Protein AF-A0AA45C929-F1 (afdb_monomer_lite)

Foldseek 3Di:
DDPQAADDPVLVVVLVVLVCLLVVVFAFPDWDDDGQWIWTDTPVWTKIWGQDDSVQQWIFIWTDDPNDTDTDDIDGSVCSLVPVDPDDQPCDDPVNVVVVVVVVVVLVVVVCVLVVPWDWDWDDDRQWTWIDGPPDKIKIWGQPDPVQQWIWIDIPNRTDDIGGPVVVVVVVVVCCCVPRVVVVPD

Secondary structure (DSSP, 8-state):
--------HHHHHHHHHHHHHHTTTS-EEEEEEETTEEEEEESS-EEEEEEEETTTTEEEEEEEETTEEEEEEEEESGGGGGGG--S------HHHHHHHHHHHHHHHHHTTTT-TT--EEEEEETTEEEEEETTTEEEEEEE-STTS-SEEEEETTEEEEEE-HHHHHHHHHHHHHHHHSGGG--

Structure (mmCIF, N/CA/C/O backbone):
data_AF-A0AA45C929-F1
#
_entry.id   AF-A0AA45C929-F1
#
loop_
_atom_site.group_PDB
_atom_site.id
_atom_site.type_symbol
_atom_site.label_atom_id
_atom_site.label_alt_id
_atom_site.label_comp_id
_atom_site.label_asym_id
_atom_site.label_entity_id
_atom_site.label_seq_id
_atom_site.pdbx_PDB_ins_code
_atom_site.Cartn_x
_atom_site.Cartn_y
_atom_site.Cartn_z
_atom_site.occupancy
_atom_site.B_iso_or_equiv
_atom_site.auth_seq_id
_atom_site.auth_comp_id
_atom_site.auth_asym_id
_atom_site.auth_atom_id
_atom_site.pdbx_PDB_model_num
ATOM 1 N N . MET A 1 1 ? -9.098 26.403 10.118 1.00 35.91 1 MET A N 1
ATOM 2 C CA . MET A 1 1 ? -10.461 26.281 9.555 1.00 35.91 1 MET A CA 1
ATOM 3 C C . MET A 1 1 ? -10.786 24.795 9.453 1.00 35.91 1 MET A C 1
ATOM 5 O O . MET A 1 1 ? -10.063 24.104 8.755 1.00 35.91 1 MET A O 1
ATOM 9 N N . ASN A 1 2 ? -11.784 24.286 10.187 1.00 39.66 2 ASN A N 1
ATOM 10 C CA . ASN A 1 2 ? -12.234 22.890 10.066 1.00 39.66 2 ASN A CA 1
ATOM 11 C C . ASN A 1 2 ? -13.294 22.812 8.963 1.00 39.66 2 ASN A C 1
ATOM 13 O O . ASN A 1 2 ? -14.485 22.975 9.226 1.00 39.66 2 ASN A O 1
ATOM 17 N N . THR A 1 3 ? -12.868 22.608 7.722 1.00 49.84 3 THR A N 1
ATOM 18 C CA . THR A 1 3 ? -13.771 22.207 6.644 1.00 49.84 3 THR A CA 1
ATOM 19 C C . THR A 1 3 ? -14.193 20.765 6.909 1.00 49.84 3 THR A C 1
ATOM 21 O O . THR A 1 3 ? -13.418 19.831 6.732 1.00 49.84 3 THR A O 1
ATOM 24 N N . SER A 1 4 ? -15.418 20.575 7.408 1.00 64.62 4 SER A N 1
ATOM 25 C CA . SER A 1 4 ? -15.985 19.233 7.560 1.00 64.62 4 SER A CA 1
ATOM 26 C C . SER A 1 4 ? -16.046 18.565 6.188 1.00 64.62 4 SER A C 1
ATOM 28 O O . SER A 1 4 ? -16.700 19.094 5.285 1.00 64.62 4 SER A O 1
ATOM 30 N N . ILE A 1 5 ? -15.374 17.427 6.032 1.00 72.81 5 ILE A N 1
ATOM 31 C CA . ILE A 1 5 ? -15.353 16.678 4.777 1.00 72.81 5 ILE A CA 1
ATOM 32 C C . ILE A 1 5 ? -16.727 16.036 4.585 1.00 72.81 5 ILE A C 1
ATOM 34 O O . ILE A 1 5 ? -17.182 15.232 5.401 1.00 72.81 5 ILE A O 1
ATOM 38 N N . ASN A 1 6 ? -17.401 16.379 3.492 1.00 77.69 6 ASN A N 1
ATOM 39 C CA . ASN A 1 6 ? -18.686 15.787 3.162 1.00 77.69 6 ASN A CA 1
ATOM 40 C C . ASN A 1 6 ? -18.476 14.699 2.109 1.00 77.69 6 ASN A C 1
ATOM 42 O O . ASN A 1 6 ? -18.138 15.000 0.970 1.00 77.69 6 ASN A O 1
ATOM 46 N N . LEU A 1 7 ? -18.642 13.439 2.512 1.00 80.81 7 LEU A N 1
ATOM 47 C CA . LEU A 1 7 ? -18.384 12.298 1.638 1.00 80.81 7 LEU A CA 1
ATOM 48 C C . LEU A 1 7 ? -19.504 12.120 0.613 1.00 80.81 7 LEU A C 1
ATOM 50 O O . LEU A 1 7 ? -20.669 11.920 0.991 1.00 80.81 7 LEU A O 1
ATOM 54 N N . ASP A 1 8 ? -19.141 12.087 -0.664 1.00 86.25 8 ASP A N 1
ATOM 55 C CA . ASP A 1 8 ? -20.049 11.652 -1.719 1.00 86.25 8 ASP A CA 1
ATOM 56 C C . ASP A 1 8 ? -20.299 10.128 -1.661 1.00 86.25 8 ASP A C 1
ATOM 58 O O . ASP A 1 8 ? -19.726 9.386 -0.852 1.00 86.25 8 ASP A O 1
ATOM 62 N N . ASN A 1 9 ? -21.224 9.638 -2.487 1.00 79.50 9 ASN A N 1
ATOM 63 C CA . ASN A 1 9 ? -21.595 8.222 -2.479 1.00 79.50 9 ASN A CA 1
ATOM 64 C C . ASN A 1 9 ? -20.474 7.302 -2.983 1.00 79.50 9 ASN A C 1
ATOM 66 O O . ASN A 1 9 ? -20.315 6.206 -2.441 1.00 79.50 9 ASN A O 1
ATOM 70 N N . ASN A 1 10 ? -19.674 7.738 -3.956 1.00 78.62 10 ASN A N 1
ATOM 71 C CA . ASN A 1 10 ? -18.559 6.952 -4.481 1.00 78.62 10 ASN A CA 1
ATOM 72 C C . ASN A 1 10 ? -17.448 6.831 -3.433 1.00 78.62 10 ASN A C 1
ATOM 74 O O . ASN A 1 10 ? -16.979 5.729 -3.155 1.00 78.62 10 ASN A O 1
ATOM 78 N N . GLN A 1 11 ? -17.111 7.930 -2.759 1.00 83.62 11 GLN A N 1
ATOM 79 C CA . GLN A 1 11 ? -16.167 7.965 -1.645 1.00 83.62 11 GLN A CA 1
ATOM 80 C C . GLN A 1 11 ? -16.616 7.041 -0.508 1.00 83.62 11 GLN A C 1
ATOM 82 O O . GLN A 1 11 ? -15.826 6.230 -0.022 1.00 83.62 11 GLN A O 1
ATOM 87 N N . LYS A 1 12 ? -17.901 7.078 -0.122 1.00 83.06 12 LYS A N 1
ATOM 88 C CA . LYS A 1 12 ? -18.456 6.156 0.889 1.00 83.06 12 LYS A CA 1
ATOM 89 C C . LYS A 1 12 ? -18.301 4.693 0.480 1.00 83.06 12 LYS A C 1
ATOM 91 O O . LYS A 1 12 ? -17.948 3.867 1.322 1.00 83.06 12 LYS A O 1
ATOM 96 N N . ILE A 1 13 ? -18.553 4.358 -0.787 1.00 80.00 13 ILE A N 1
ATOM 97 C CA . ILE A 1 13 ? -18.384 2.993 -1.308 1.00 80.00 13 ILE A CA 1
ATOM 98 C C . ILE A 1 13 ? -16.912 2.568 -1.226 1.00 80.00 13 ILE A C 1
ATOM 100 O O . ILE A 1 13 ? -16.626 1.481 -0.716 1.00 80.00 13 ILE A O 1
ATOM 104 N N . THR A 1 14 ? -15.985 3.416 -1.672 1.00 81.62 14 THR A N 1
ATOM 105 C CA . THR A 1 14 ? -14.541 3.140 -1.647 1.00 81.62 14 THR A CA 1
ATOM 106 C C . THR A 1 14 ? -14.033 2.946 -0.223 1.00 81.62 14 THR A C 1
ATOM 108 O O . THR A 1 14 ? -13.461 1.903 0.092 1.00 81.62 14 THR A O 1
ATOM 111 N N . ILE A 1 15 ? -14.334 3.881 0.681 1.00 85.50 15 ILE A N 1
ATOM 112 C CA . ILE A 1 15 ? -13.942 3.795 2.093 1.00 85.50 15 ILE A CA 1
ATOM 113 C C . ILE A 1 15 ? -14.524 2.540 2.741 1.00 85.50 15 ILE A C 1
ATOM 115 O O . ILE A 1 15 ? -13.823 1.840 3.469 1.00 85.50 15 ILE A O 1
ATOM 119 N N . LYS A 1 16 ? -15.784 2.195 2.448 1.00 84.69 16 LYS A N 1
ATOM 120 C CA . LYS A 1 16 ? -16.403 0.966 2.959 1.00 84.69 16 LYS A CA 1
ATOM 121 C C . LYS A 1 16 ? -15.615 -0.278 2.543 1.00 84.69 16 LYS A C 1
ATOM 123 O O . LYS A 1 16 ? -15.366 -1.136 3.387 1.00 84.69 16 LYS A O 1
ATOM 128 N N . LYS A 1 17 ? -15.214 -0.379 1.270 1.00 83.31 17 LYS A N 1
ATOM 129 C CA . LYS A 1 17 ? -14.403 -1.501 0.767 1.00 83.31 17 LYS A CA 1
ATOM 130 C C . LYS A 1 17 ? -13.042 -1.561 1.463 1.00 83.31 17 LYS A C 1
ATOM 132 O O . LYS A 1 17 ? -12.653 -2.629 1.930 1.00 83.31 17 LYS A O 1
ATOM 137 N N . LEU A 1 18 ? -12.357 -0.424 1.586 1.00 83.00 18 LEU A N 1
ATOM 138 C CA . LEU A 1 18 ? -11.049 -0.349 2.242 1.00 83.00 18 LEU A CA 1
ATOM 139 C C . LEU A 1 18 ? -11.124 -0.734 3.726 1.00 83.00 18 LEU A C 1
ATOM 141 O O . LEU A 1 18 ? -10.278 -1.479 4.213 1.00 83.00 18 LEU A O 1
ATOM 145 N N . LEU A 1 19 ? -12.168 -0.300 4.432 1.00 86.88 19 LEU A N 1
ATOM 146 C CA . LEU A 1 19 ? -12.395 -0.656 5.833 1.00 86.88 19 LEU A CA 1
ATOM 147 C C . LEU A 1 19 ? -12.682 -2.143 6.020 1.00 86.88 19 LEU A C 1
ATOM 149 O O . LEU A 1 19 ? -12.091 -2.770 6.895 1.00 86.88 19 LEU A O 1
ATOM 153 N N . LEU A 1 20 ? -13.549 -2.723 5.187 1.00 85.06 20 LEU A N 1
ATOM 154 C CA . LEU A 1 20 ? -13.813 -4.163 5.223 1.00 85.06 20 LEU A CA 1
ATOM 155 C C . LEU A 1 20 ? -12.545 -4.976 4.943 1.00 85.06 20 LEU A C 1
ATOM 157 O O . LEU A 1 20 ? -12.344 -6.016 5.560 1.00 85.06 20 LEU A O 1
ATOM 161 N N . ASN A 1 21 ? -11.665 -4.487 4.069 1.00 80.31 21 ASN A N 1
ATOM 162 C CA . ASN A 1 21 ? -10.377 -5.124 3.822 1.00 80.31 21 ASN A CA 1
ATOM 163 C C . ASN A 1 21 ? -9.409 -4.980 5.013 1.00 80.31 21 ASN A C 1
ATOM 165 O O . ASN A 1 21 ? -8.784 -5.959 5.423 1.00 80.31 21 ASN A O 1
ATOM 169 N N . TYR A 1 22 ? -9.303 -3.783 5.603 1.00 81.44 22 TYR A N 1
ATOM 170 C CA . TYR A 1 22 ? -8.444 -3.522 6.766 1.00 81.44 22 TYR A CA 1
ATOM 171 C C . TYR A 1 22 ? -8.832 -4.399 7.963 1.00 81.44 22 TYR A C 1
ATOM 173 O O . TYR A 1 22 ? -7.973 -4.987 8.618 1.00 81.44 22 TYR A O 1
ATOM 181 N N . PHE A 1 23 ? -10.133 -4.540 8.207 1.00 82.31 23 PHE A N 1
ATOM 182 C CA . PHE A 1 23 ? -10.703 -5.317 9.306 1.00 82.31 23 PHE A CA 1
ATOM 183 C C . PHE A 1 23 ? -11.234 -6.683 8.850 1.00 82.31 23 PHE A C 1
ATOM 185 O O . PHE A 1 23 ? -12.156 -7.214 9.457 1.00 82.31 23 PHE A O 1
ATOM 192 N N . LYS A 1 24 ? -10.660 -7.288 7.803 1.00 81.25 24 LYS A N 1
ATOM 193 C CA . LYS A 1 24 ? -11.140 -8.560 7.219 1.00 81.25 24 LYS A CA 1
ATOM 194 C C . LYS A 1 24 ? -11.277 -9.729 8.208 1.00 81.25 24 LYS A C 1
ATOM 196 O O . LYS A 1 24 ? -12.032 -10.658 7.953 1.00 81.25 24 LYS A 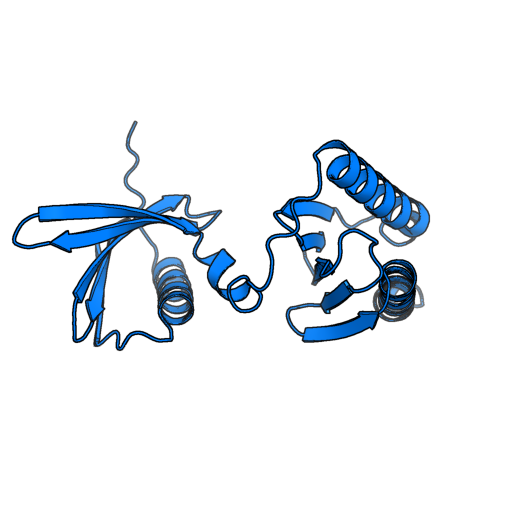O 1
ATOM 201 N N . ASN A 1 25 ? -10.525 -9.694 9.310 1.00 80.00 25 ASN A N 1
ATOM 202 C CA . ASN A 1 25 ? -10.554 -10.719 10.356 1.00 80.00 25 ASN A CA 1
ATOM 203 C C . ASN A 1 25 ? -11.580 -10.406 11.462 1.00 80.00 25 ASN A C 1
ATOM 205 O O . ASN A 1 25 ? -11.788 -11.228 12.349 1.00 80.00 25 ASN A O 1
ATOM 209 N N . GLU A 1 26 ? -12.212 -9.232 11.433 1.00 80.06 26 GLU A N 1
ATOM 210 C CA . GLU A 1 26 ? -13.272 -8.850 12.359 1.00 80.06 26 GLU A CA 1
ATOM 211 C C . GLU A 1 26 ? -14.645 -9.035 11.705 1.00 80.06 26 GLU A C 1
ATOM 213 O O . GLU A 1 26 ? -14.881 -8.640 10.562 1.00 80.06 26 GLU A O 1
ATOM 218 N N . LYS A 1 27 ? -15.605 -9.585 12.454 1.00 83.12 27 LYS A N 1
ATOM 219 C CA . LYS A 1 27 ? -17.001 -9.670 12.006 1.00 83.12 27 LYS A CA 1
ATOM 220 C C . LYS A 1 27 ? -17.673 -8.301 12.119 1.00 83.12 27 LYS A C 1
ATOM 222 O O . LYS A 1 27 ? -18.300 -7.992 13.133 1.00 83.12 27 LYS A O 1
ATOM 227 N N . ILE A 1 28 ? -17.520 -7.464 11.091 1.00 82.25 28 ILE A N 1
ATOM 228 C CA . ILE A 1 28 ? -18.209 -6.170 10.998 1.00 82.25 28 ILE A CA 1
ATOM 229 C C . ILE A 1 28 ? -19.666 -6.398 10.585 1.00 82.25 28 ILE A C 1
ATOM 231 O O . ILE A 1 28 ? -19.959 -6.762 9.450 1.00 82.25 28 ILE A O 1
ATOM 235 N N . ASN A 1 29 ? -20.589 -6.108 11.500 1.00 80.81 29 ASN A N 1
ATOM 236 C CA . ASN A 1 29 ? -22.026 -6.290 11.296 1.00 80.81 29 ASN A CA 1
ATOM 237 C C . ASN A 1 29 ? -22.688 -5.052 10.679 1.00 80.81 29 ASN A C 1
ATOM 239 O O . ASN A 1 29 ? -23.700 -5.157 9.989 1.00 80.81 29 ASN A O 1
ATOM 243 N N . LYS A 1 30 ? -22.159 -3.853 10.959 1.00 83.00 30 LYS A N 1
ATOM 244 C CA . LYS A 1 30 ? -22.748 -2.597 10.479 1.00 83.00 30 LYS A CA 1
ATOM 245 C C . LYS A 1 30 ? -21.696 -1.518 10.265 1.00 83.00 30 LYS A C 1
ATOM 247 O O . LYS A 1 30 ? -20.828 -1.320 11.110 1.00 83.00 30 LYS A O 1
ATOM 252 N N . ILE A 1 31 ? -21.849 -0.776 9.168 1.00 86.69 31 ILE A N 1
ATOM 253 C CA . ILE A 1 31 ? -21.047 0.401 8.813 1.00 86.69 31 ILE A CA 1
ATOM 254 C C . ILE A 1 31 ? -22.002 1.577 8.622 1.00 86.69 31 ILE A C 1
ATOM 256 O O . ILE A 1 31 ? -22.941 1.477 7.835 1.00 86.69 31 ILE A O 1
ATOM 260 N N . THR A 1 32 ? -21.796 2.670 9.355 1.00 84.31 32 THR A N 1
ATOM 261 C CA . THR A 1 32 ? -22.630 3.881 9.268 1.00 84.31 32 THR A CA 1
ATOM 262 C C . THR A 1 32 ? -21.755 5.106 9.046 1.00 84.31 32 THR A C 1
ATOM 264 O O . THR A 1 32 ? -20.808 5.324 9.796 1.00 84.31 32 THR A O 1
ATOM 267 N N . PHE A 1 33 ? -22.094 5.922 8.051 1.00 84.62 33 PHE A N 1
ATOM 268 C CA . PHE A 1 33 ? -21.368 7.147 7.718 1.00 84.62 33 PHE A CA 1
ATOM 269 C C . PHE A 1 33 ? -22.093 8.378 8.268 1.00 84.62 33 PHE A C 1
ATOM 271 O O . PHE A 1 33 ? -23.319 8.473 8.176 1.00 84.62 33 PHE A O 1
ATOM 278 N N . ARG A 1 34 ? -21.336 9.331 8.813 1.00 80.62 34 ARG A N 1
ATOM 279 C CA . ARG A 1 34 ? -21.794 10.670 9.205 1.00 80.62 34 ARG A CA 1
ATOM 280 C C . ARG A 1 34 ? -20.696 11.679 8.873 1.00 80.62 34 ARG A C 1
ATOM 282 O O . ARG A 1 34 ? -19.733 11.782 9.627 1.00 80.62 34 ARG A O 1
ATOM 289 N N . LYS A 1 35 ? -20.860 12.415 7.767 1.00 83.19 35 LYS A N 1
ATOM 290 C CA . LYS A 1 35 ? -19.819 13.297 7.206 1.00 83.19 35 LYS A CA 1
ATOM 291 C C . LYS A 1 35 ? -18.484 12.538 7.086 1.00 83.19 35 LYS A C 1
ATOM 293 O O . LYS A 1 35 ? -18.492 11.442 6.533 1.00 83.19 35 LYS A O 1
ATOM 298 N N . GLU A 1 36 ? -17.399 13.046 7.659 1.00 83.00 36 GLU A N 1
ATOM 299 C CA . GLU A 1 36 ? -16.065 12.438 7.699 1.00 83.00 36 GLU A CA 1
ATOM 300 C C . GLU A 1 36 ? -15.913 11.256 8.672 1.00 83.00 36 GLU A C 1
ATOM 302 O O . GLU A 1 36 ? -14.846 10.648 8.759 1.00 83.00 36 GLU A O 1
ATOM 307 N N . ILE A 1 37 ? -16.953 10.931 9.444 1.00 84.44 37 ILE A N 1
ATOM 308 C CA . ILE A 1 37 ? -16.896 9.908 10.490 1.00 84.44 37 ILE A CA 1
ATOM 309 C C . ILE A 1 37 ? -17.567 8.621 10.014 1.00 84.44 37 ILE A C 1
ATOM 311 O O . ILE A 1 37 ? -18.721 8.614 9.577 1.00 84.44 37 ILE A O 1
ATOM 315 N N . VAL A 1 38 ? -16.868 7.503 10.189 1.00 89.06 38 VAL A N 1
ATOM 316 C CA . VAL A 1 38 ? -17.371 6.152 9.950 1.00 89.06 38 VAL A CA 1
ATOM 317 C C . VAL A 1 38 ? -17.466 5.401 11.271 1.00 89.06 38 VAL A C 1
ATOM 319 O O . VAL A 1 38 ? -16.487 5.249 11.996 1.00 89.06 38 VAL A O 1
ATOM 322 N N . TYR A 1 39 ? -18.652 4.899 11.586 1.00 86.00 39 TYR A N 1
ATOM 323 C CA . TYR A 1 39 ? -18.878 4.032 12.735 1.00 86.00 39 TYR A CA 1
ATOM 324 C C . TYR A 1 39 ? -18.963 2.585 12.264 1.00 86.00 39 TYR A C 1
ATOM 326 O O . TYR A 1 39 ? -19.793 2.264 11.406 1.00 86.00 39 TYR A O 1
ATOM 334 N N . LEU A 1 40 ? -18.137 1.714 12.844 1.00 86.25 40 LEU A N 1
ATOM 335 C CA . LEU A 1 40 ? -18.173 0.274 12.601 1.00 86.25 40 LEU A CA 1
ATOM 336 C C . LEU A 1 40 ? -18.641 -0.426 13.874 1.00 86.25 40 LEU A C 1
ATOM 338 O O . LEU A 1 40 ? -18.098 -0.202 14.955 1.00 86.25 40 LEU A O 1
ATOM 342 N N . LYS A 1 41 ? -19.647 -1.286 13.750 1.00 79.44 41 LYS A N 1
ATOM 343 C CA . LYS A 1 41 ? -20.088 -2.161 14.837 1.00 79.44 41 LYS A CA 1
ATOM 344 C C . LYS A 1 41 ? -19.708 -3.590 14.489 1.00 79.44 41 LYS A C 1
ATOM 346 O O . LYS A 1 41 ? -20.236 -4.129 13.513 1.00 79.44 41 LYS A O 1
ATOM 351 N N . SER A 1 42 ? -18.811 -4.185 15.270 1.00 76.06 42 SER A N 1
ATOM 352 C CA . SER A 1 42 ? -18.522 -5.617 15.212 1.00 76.06 42 SER A CA 1
ATOM 353 C C . SER A 1 42 ? -19.309 -6.371 16.288 1.00 76.06 42 SER A C 1
ATOM 355 O O . SER A 1 42 ? -20.059 -5.767 17.062 1.00 76.06 42 SER A O 1
ATOM 357 N N . SER A 1 43 ? -19.194 -7.699 16.313 1.00 73.12 43 SER A N 1
ATOM 358 C CA . SER A 1 43 ? -19.771 -8.531 17.380 1.00 73.12 43 SER A CA 1
ATOM 359 C C . SER A 1 43 ? -19.168 -8.240 18.757 1.00 73.12 43 SER A C 1
ATOM 361 O O . SER A 1 43 ? -19.845 -8.423 19.762 1.00 73.12 43 SER A O 1
ATOM 363 N N . GLU A 1 44 ? -17.922 -7.770 18.803 1.00 78.25 44 GLU A N 1
ATOM 364 C CA . GLU A 1 44 ? -17.147 -7.641 20.042 1.00 78.25 44 GLU A CA 1
ATOM 365 C C . GLU A 1 44 ? -16.897 -6.187 20.449 1.00 78.25 44 GLU A C 1
ATOM 367 O O . GLU A 1 44 ? -16.701 -5.898 21.629 1.00 78.25 44 GLU A O 1
ATOM 372 N N . LYS A 1 45 ? -16.856 -5.257 19.486 1.00 80.75 45 LYS A N 1
ATOM 373 C CA . LYS A 1 45 ? -16.382 -3.886 19.713 1.00 80.75 45 LYS A CA 1
ATOM 374 C C . LYS A 1 45 ? -17.192 -2.870 18.910 1.00 80.75 45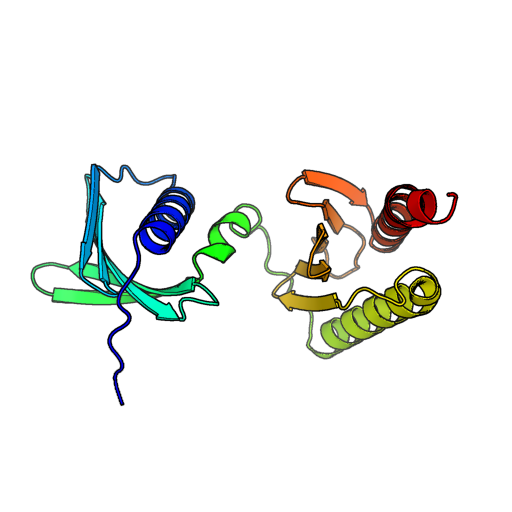 LYS A C 1
ATOM 376 O O . LYS A 1 45 ? -17.753 -3.158 17.852 1.00 80.75 45 LYS A O 1
ATOM 381 N N . ASN A 1 46 ? -17.225 -1.638 19.416 1.00 75.69 46 ASN A N 1
ATOM 382 C CA . ASN A 1 46 ? -17.703 -0.478 18.666 1.00 75.69 46 ASN A CA 1
ATOM 383 C C . ASN A 1 46 ? -16.494 0.377 18.287 1.00 75.69 46 ASN A C 1
ATOM 385 O O . ASN A 1 46 ? -15.727 0.781 19.164 1.00 75.69 46 ASN A O 1
ATOM 389 N N . LEU A 1 47 ? -16.347 0.648 16.993 1.00 87.31 47 LEU A N 1
ATOM 390 C CA . LEU A 1 47 ? -15.243 1.408 16.422 1.00 87.31 47 LEU A CA 1
ATOM 391 C C . LEU A 1 47 ? -15.766 2.726 15.852 1.00 87.31 47 LEU A C 1
ATOM 393 O O . LEU A 1 47 ? -16.866 2.795 15.289 1.00 87.31 47 LEU A O 1
ATOM 397 N N . LYS A 1 48 ? -14.946 3.765 15.953 1.00 87.62 48 LYS A N 1
ATOM 398 C CA . LYS A 1 48 ? -15.158 5.050 15.291 1.00 87.62 48 LYS A CA 1
ATOM 399 C C . LYS A 1 48 ? -13.894 5.390 14.517 1.00 87.62 48 LYS A C 1
ATOM 401 O O . LYS A 1 48 ? -12.800 5.334 15.063 1.00 87.62 48 LYS A O 1
ATOM 406 N N . ILE A 1 49 ? -14.058 5.754 13.256 1.00 89.25 49 ILE A N 1
ATOM 407 C CA . ILE A 1 49 ? -12.973 6.121 12.355 1.00 89.25 49 ILE A CA 1
ATOM 408 C C . ILE A 1 49 ? -13.257 7.522 11.839 1.00 89.25 49 ILE A C 1
ATOM 410 O O . ILE A 1 49 ? -14.358 7.782 11.360 1.00 89.25 49 ILE A O 1
ATOM 414 N N . ILE A 1 50 ? -12.302 8.435 11.981 1.00 87.38 50 ILE A N 1
ATOM 415 C CA . ILE A 1 50 ? -12.421 9.808 11.478 1.00 87.38 50 ILE A CA 1
ATOM 416 C C . ILE A 1 50 ? -11.475 9.959 10.297 1.00 87.38 50 ILE A C 1
ATOM 418 O O . ILE A 1 50 ? -10.272 9.792 10.466 1.00 87.38 50 ILE A O 1
ATOM 422 N N . ILE A 1 51 ? -12.006 10.291 9.126 1.00 85.94 51 ILE A N 1
ATOM 423 C CA . ILE A 1 51 ? -11.207 10.547 7.928 1.00 85.94 51 ILE A CA 1
ATOM 424 C C . ILE A 1 51 ? -10.591 11.940 8.054 1.00 85.94 51 ILE A C 1
ATOM 426 O O . ILE A 1 51 ? -11.307 12.924 8.237 1.00 85.94 51 ILE A O 1
ATOM 430 N N . LYS A 1 52 ? -9.262 12.014 7.987 1.00 83.94 52 LYS A N 1
ATOM 431 C CA . LYS A 1 52 ? -8.495 13.265 8.070 1.00 83.94 52 LYS A CA 1
ATOM 432 C C . LYS A 1 52 ? -8.106 13.782 6.700 1.00 83.94 52 LYS A C 1
ATOM 434 O O . LYS A 1 52 ? -8.206 14.977 6.456 1.00 83.94 52 LYS A O 1
ATOM 439 N N . ASN A 1 53 ? -7.685 12.872 5.829 1.00 82.00 53 ASN A N 1
ATOM 440 C CA . ASN A 1 53 ? -7.315 13.170 4.457 1.00 82.00 53 ASN A CA 1
ATOM 441 C C . ASN A 1 53 ? -7.986 12.143 3.540 1.00 82.00 53 ASN A C 1
ATOM 443 O O . ASN A 1 53 ? -7.791 10.942 3.723 1.00 82.00 53 ASN A O 1
ATOM 447 N N . LEU A 1 54 ? -8.798 12.613 2.592 1.00 79.31 54 LEU A N 1
ATOM 448 C CA . LEU A 1 54 ? -9.470 11.756 1.615 1.00 79.31 54 LEU A CA 1
ATOM 449 C C . LEU A 1 54 ? -8.562 11.312 0.475 1.00 79.31 54 LEU A C 1
A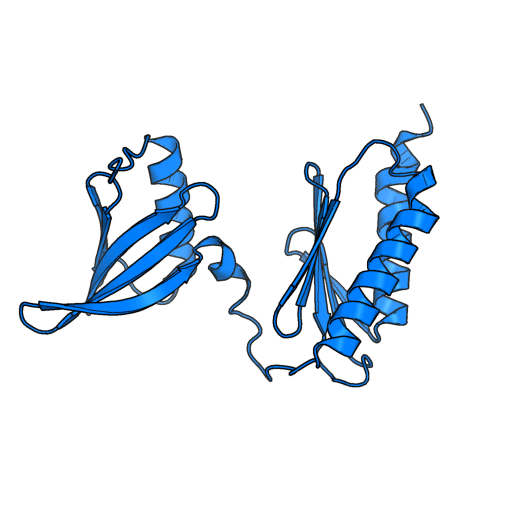TOM 451 O O . LEU A 1 54 ? -8.754 10.212 -0.029 1.00 79.31 54 LEU A O 1
ATOM 455 N N . GLU A 1 55 ? -7.611 12.152 0.074 1.00 75.38 55 GLU A N 1
ATOM 456 C CA . GLU A 1 55 ? -6.700 11.860 -1.036 1.00 75.38 55 GLU A CA 1
ATOM 457 C C . GLU A 1 55 ? -5.779 10.697 -0.656 1.00 75.38 55 GLU A C 1
ATOM 459 O O . GLU A 1 55 ? -5.604 9.750 -1.417 1.00 75.38 55 GLU A O 1
ATOM 464 N N . GLU A 1 56 ? -5.293 10.712 0.586 1.00 75.69 56 GLU A N 1
ATOM 465 C CA . GLU A 1 56 ? -4.386 9.694 1.127 1.00 75.69 56 GLU A CA 1
ATOM 466 C C . GLU A 1 56 ? -5.095 8.615 1.962 1.00 75.69 56 GLU A C 1
ATOM 468 O O . GLU A 1 56 ? -4.463 7.656 2.399 1.00 75.69 56 GLU A O 1
ATOM 473 N N . TYR A 1 57 ? -6.396 8.767 2.236 1.00 82.75 57 TYR A N 1
ATOM 474 C CA . TYR A 1 57 ? -7.188 7.896 3.122 1.00 82.75 57 TYR A CA 1
ATOM 475 C C . TYR A 1 57 ? -6.602 7.718 4.537 1.00 82.75 57 TYR A C 1
ATOM 477 O O . TYR A 1 57 ? -6.753 6.664 5.173 1.00 82.75 57 TYR A O 1
ATOM 485 N N . ASN A 1 58 ? -5.966 8.769 5.055 1.00 85.12 58 ASN A N 1
ATOM 486 C CA . ASN A 1 58 ? -5.468 8.819 6.425 1.00 85.12 58 ASN A CA 1
ATOM 487 C C . ASN A 1 58 ? -6.629 9.027 7.402 1.00 85.12 58 ASN A C 1
ATOM 489 O O . ASN A 1 58 ? -7.436 9.951 7.256 1.00 85.12 58 ASN A O 1
ATOM 493 N N . CYS A 1 59 ? -6.711 8.156 8.404 1.00 88.56 59 CYS A N 1
ATOM 494 C CA . CYS A 1 59 ? -7.810 8.109 9.353 1.00 88.56 59 CYS A CA 1
ATOM 495 C C . CYS A 1 59 ? -7.325 7.931 10.796 1.00 88.56 59 CYS A C 1
ATOM 497 O O . CYS A 1 59 ? -6.385 7.186 11.065 1.00 88.56 59 CYS A O 1
ATOM 499 N N . ASP A 1 60 ? -8.053 8.511 11.742 1.00 88.25 60 ASP A N 1
ATOM 500 C CA . ASP A 1 60 ? -7.882 8.230 13.167 1.00 88.25 60 ASP A CA 1
ATOM 501 C C . ASP A 1 60 ? -8.807 7.075 13.567 1.00 88.25 60 ASP A C 1
ATOM 503 O O . ASP A 1 60 ? -10.012 7.122 13.302 1.00 88.25 60 ASP A O 1
ATOM 507 N N . TYR A 1 61 ? -8.270 6.058 14.238 1.00 89.25 61 TYR A N 1
ATOM 508 C CA . TYR A 1 61 ? -9.016 4.889 14.701 1.00 89.25 61 TYR A CA 1
ATOM 509 C C . TYR A 1 61 ? -9.246 4.934 16.217 1.00 89.25 61 TYR A C 1
ATOM 511 O O . TYR A 1 61 ? -8.301 4.953 17.008 1.00 89.25 61 TYR A O 1
ATOM 519 N N . TYR A 1 62 ? -10.518 4.904 16.619 1.00 88.50 62 TYR A N 1
ATOM 520 C CA . TYR A 1 62 ? -10.969 4.959 18.006 1.00 88.50 62 TYR A CA 1
ATOM 521 C C . TYR A 1 62 ? -11.733 3.698 18.408 1.00 88.50 62 TYR A C 1
ATOM 523 O O . TYR A 1 62 ? -12.606 3.219 17.675 1.00 88.50 62 TYR A O 1
ATOM 531 N N . LEU A 1 63 ? -11.479 3.234 19.630 1.00 85.62 63 LEU A N 1
ATOM 532 C CA . LEU A 1 63 ? -12.252 2.189 20.297 1.00 85.62 63 LEU A CA 1
ATOM 533 C C . LEU A 1 63 ? -13.163 2.796 21.358 1.00 85.62 63 LEU A C 1
ATOM 535 O O . LEU A 1 63 ? -12.773 3.725 22.065 1.00 85.62 63 LEU A O 1
ATOM 539 N N . LYS A 1 64 ? -14.378 2.255 21.493 1.00 77.06 64 LYS A N 1
ATOM 540 C CA . LYS A 1 64 ? -15.239 2.596 22.625 1.00 77.06 64 LYS A CA 1
ATOM 541 C C . LYS A 1 64 ? -14.857 1.750 23.837 1.00 77.06 64 LYS A C 1
ATOM 543 O O . LYS A 1 64 ? -15.085 0.542 23.829 1.00 77.06 64 LYS A O 1
ATOM 548 N N . ILE A 1 65 ? -14.330 2.387 24.877 1.00 81.31 65 ILE A N 1
ATOM 549 C CA . ILE A 1 65 ? -14.005 1.758 26.159 1.00 81.31 65 ILE A CA 1
ATOM 550 C C . ILE A 1 65 ? -14.939 2.358 27.209 1.00 81.31 65 ILE A C 1
ATOM 552 O O . ILE A 1 65 ? -14.945 3.565 27.455 1.00 81.31 65 ILE A O 1
ATOM 556 N N . LYS A 1 66 ? -15.795 1.512 27.798 1.00 82.94 66 LYS A N 1
ATOM 557 C CA . LYS A 1 66 ? -16.921 1.944 28.643 1.00 82.94 66 LYS A CA 1
ATOM 558 C C . LYS A 1 66 ? -17.778 2.992 27.902 1.00 82.94 66 LYS A C 1
ATOM 560 O O . LYS A 1 66 ? -18.395 2.679 26.881 1.00 82.94 66 LYS A O 1
ATOM 565 N N . ASN A 1 67 ? -17.782 4.237 28.381 1.00 81.12 67 ASN A N 1
ATOM 566 C CA . ASN A 1 67 ? -18.538 5.349 27.801 1.00 81.12 67 ASN A CA 1
ATOM 567 C C . ASN A 1 67 ? -17.687 6.319 26.967 1.00 81.12 67 ASN A C 1
ATOM 569 O O . ASN A 1 67 ? -18.254 7.225 26.360 1.00 81.12 67 ASN A O 1
ATOM 573 N N . ASN A 1 68 ? -16.373 6.102 26.870 1.00 77.75 68 ASN A N 1
ATOM 574 C CA . ASN A 1 68 ? -15.452 7.016 26.202 1.00 77.75 68 ASN A CA 1
ATOM 575 C C . ASN A 1 68 ? -14.926 6.443 24.883 1.00 77.75 68 ASN A C 1
ATOM 577 O O . ASN A 1 68 ? -14.857 5.229 24.688 1.00 77.75 68 ASN A O 1
ATOM 581 N N . TRP A 1 69 ? -14.570 7.342 23.966 1.00 80.06 69 TRP A N 1
ATOM 582 C CA . TRP A 1 69 ? -13.862 7.009 22.734 1.00 80.06 69 TRP A CA 1
ATOM 583 C C . TRP A 1 69 ? -12.381 7.294 22.925 1.00 80.06 69 TRP A C 1
ATOM 585 O O . TRP A 1 69 ? -12.003 8.444 23.128 1.00 80.06 69 TRP A O 1
ATOM 595 N N . GLU A 1 70 ? -11.555 6.263 22.817 1.00 84.00 70 GLU A N 1
ATOM 596 C CA . GLU A 1 70 ? -10.111 6.377 22.994 1.00 84.00 70 GLU A CA 1
ATOM 597 C C . GLU A 1 70 ? -9.404 6.182 21.657 1.00 84.00 70 GLU A C 1
ATOM 599 O O . GLU A 1 70 ? -9.658 5.194 20.960 1.00 84.00 70 GLU A O 1
ATOM 604 N N . LEU A 1 71 ? -8.538 7.136 21.293 1.00 87.44 71 LEU A N 1
ATOM 605 C CA . LEU A 1 71 ? -7.698 7.035 20.102 1.00 87.44 71 LEU A CA 1
ATOM 606 C C . LEU A 1 71 ? -6.712 5.894 20.311 1.00 87.44 71 LEU A C 1
ATOM 608 O O . LEU A 1 71 ? -5.973 5.876 21.288 1.00 87.44 71 LEU A O 1
ATOM 612 N N . GLN A 1 72 ? -6.698 4.954 19.381 1.00 86.69 72 GLN A N 1
ATOM 613 C CA . GLN A 1 72 ? -5.812 3.801 19.451 1.00 86.69 72 GLN A CA 1
ATOM 614 C C . GLN A 1 72 ? -4.596 3.998 18.554 1.00 86.69 72 GLN A C 1
ATOM 616 O O . GLN A 1 72 ? -3.475 3.707 18.954 1.00 86.69 72 GLN A O 1
ATOM 621 N N . LYS A 1 73 ? -4.821 4.466 17.322 1.00 85.38 73 LYS A N 1
ATOM 622 C CA . LYS A 1 73 ? -3.765 4.726 16.339 1.00 85.38 73 LYS A CA 1
ATOM 623 C C . LYS A 1 73 ? -4.295 5.524 15.155 1.00 85.38 73 LYS A C 1
ATOM 625 O O . LYS A 1 73 ? -5.493 5.511 14.874 1.00 85.38 73 LYS A O 1
ATOM 630 N N . ASN A 1 74 ? -3.368 6.117 14.418 1.00 85.62 74 ASN A N 1
ATOM 631 C CA . ASN A 1 74 ? -3.614 6.613 13.072 1.00 85.62 74 ASN A CA 1
ATOM 632 C C . ASN A 1 74 ? -3.415 5.453 12.091 1.00 85.62 74 ASN A C 1
ATOM 634 O O . ASN A 1 74 ? -2.499 4.642 12.251 1.00 85.62 74 ASN A O 1
ATOM 638 N N . ILE A 1 75 ? -4.305 5.334 11.114 1.00 82.75 75 ILE A N 1
ATOM 639 C CA . ILE A 1 75 ? -4.281 4.284 10.100 1.00 82.75 75 ILE A CA 1
ATOM 640 C C . ILE A 1 75 ? -4.383 4.917 8.721 1.00 82.75 75 ILE A C 1
ATOM 642 O O . ILE A 1 75 ? -5.195 5.811 8.504 1.00 82.75 75 ILE A O 1
ATOM 646 N N . ASN A 1 76 ? -3.607 4.409 7.774 1.00 83.69 76 ASN A N 1
ATOM 647 C CA . ASN A 1 76 ? -3.876 4.621 6.365 1.00 83.69 76 ASN A CA 1
ATOM 648 C C . ASN A 1 76 ? -4.665 3.408 5.852 1.00 83.69 76 ASN A C 1
ATOM 650 O O . ASN A 1 76 ? -4.281 2.257 6.080 1.00 83.69 76 ASN A O 1
ATOM 654 N N . LEU A 1 77 ? -5.817 3.641 5.223 1.00 78.38 77 LEU A N 1
ATOM 655 C CA . LEU A 1 77 ? -6.671 2.543 4.763 1.00 78.38 77 LEU A CA 1
ATOM 656 C C . LEU A 1 77 ? -6.126 1.834 3.512 1.00 78.38 77 LEU A C 1
ATOM 658 O O . LEU A 1 77 ? -6.443 0.657 3.296 1.00 78.38 77 LEU A O 1
ATOM 662 N N . LEU A 1 78 ? -5.268 2.500 2.736 1.00 71.12 78 LEU A N 1
ATOM 663 C CA . LEU A 1 78 ? -4.554 1.911 1.601 1.00 71.12 78 LEU A CA 1
ATOM 664 C C . LEU A 1 78 ? -3.462 0.930 2.064 1.00 71.12 78 LEU A C 1
ATOM 666 O O . LEU A 1 78 ? -3.239 -0.092 1.416 1.00 71.12 78 LEU A O 1
ATOM 670 N N . ASP A 1 79 ? -2.891 1.131 3.258 1.00 67.88 79 ASP A N 1
ATOM 671 C CA . ASP A 1 79 ? -1.891 0.226 3.851 1.00 67.88 79 ASP A CA 1
ATOM 672 C C . ASP A 1 79 ? -2.451 -1.162 4.231 1.00 67.88 79 ASP A C 1
ATOM 674 O O . ASP A 1 79 ? -1.701 -2.064 4.616 1.00 67.88 79 ASP A O 1
ATOM 678 N N . SER A 1 80 ? -3.766 -1.393 4.121 1.00 51.16 80 SER A N 1
ATOM 679 C CA . SER A 1 80 ? -4.390 -2.688 4.446 1.00 51.16 80 SER A CA 1
ATOM 680 C C . SER A 1 80 ? -3.877 -3.862 3.598 1.00 51.16 80 SER A C 1
ATOM 682 O O . SER A 1 80 ? -3.939 -5.009 4.053 1.00 51.16 80 SER A O 1
ATOM 684 N N . LYS A 1 81 ? -3.301 -3.605 2.414 1.00 47.09 81 LYS A N 1
ATOM 685 C CA . LYS A 1 81 ? -2.602 -4.627 1.613 1.00 47.09 81 LYS A CA 1
ATOM 686 C C . LYS A 1 81 ? -1.164 -4.904 2.085 1.00 47.09 81 LYS A C 1
ATOM 688 O O . LYS A 1 81 ? -0.669 -6.005 1.867 1.00 47.09 81 LYS A O 1
ATOM 693 N N . ARG A 1 82 ? -0.532 -3.990 2.833 1.00 47.12 82 ARG A N 1
ATOM 694 C CA . ARG A 1 82 ? 0.871 -4.098 3.287 1.00 47.12 82 ARG A CA 1
ATOM 695 C C . ARG A 1 82 ? 1.080 -4.948 4.549 1.00 47.12 82 ARG A C 1
ATOM 697 O O . ARG A 1 82 ? 2.195 -5.364 4.833 1.00 47.12 82 ARG A O 1
ATOM 704 N N . ASN A 1 83 ? 0.029 -5.274 5.309 1.00 38.28 83 ASN A N 1
ATOM 705 C CA . ASN A 1 83 ? 0.167 -5.991 6.592 1.00 38.28 83 ASN A CA 1
ATOM 706 C C . ASN A 1 83 ? 0.165 -7.536 6.505 1.00 38.28 83 ASN A C 1
ATOM 708 O O . ASN A 1 83 ? 0.110 -8.188 7.546 1.00 38.28 83 ASN A O 1
ATOM 712 N N . LYS A 1 84 ? 0.225 -8.154 5.313 1.00 43.25 84 LYS A N 1
ATOM 713 C CA . LYS A 1 84 ? 0.432 -9.618 5.216 1.00 43.25 84 LYS A CA 1
ATOM 714 C C . LYS A 1 84 ? 1.896 -10.041 5.376 1.00 43.25 84 LYS A C 1
ATOM 716 O O . LYS A 1 84 ? 2.132 -11.188 5.742 1.00 43.25 84 LYS A O 1
ATOM 721 N N . HIS A 1 85 ? 2.846 -9.124 5.209 1.00 40.19 85 HIS A N 1
ATOM 722 C CA . HIS A 1 85 ? 4.269 -9.419 5.326 1.00 40.19 85 HIS A CA 1
ATOM 723 C C . HIS A 1 85 ? 4.917 -8.550 6.408 1.00 40.19 85 HIS A C 1
ATOM 725 O O . HIS A 1 85 ? 5.670 -7.620 6.157 1.00 40.19 85 HIS A O 1
ATOM 731 N N . LYS A 1 86 ? 4.571 -8.830 7.667 1.00 40.75 86 LYS A N 1
ATOM 732 C CA . LYS A 1 86 ? 5.352 -8.377 8.824 1.00 40.75 86 LYS A CA 1
ATOM 733 C C . LYS A 1 86 ? 5.996 -9.588 9.482 1.00 40.75 86 LYS A C 1
ATOM 735 O O . LYS A 1 86 ? 5.574 -10.030 10.546 1.00 40.75 86 LYS A O 1
ATOM 740 N N . LYS A 1 87 ? 7.017 -10.137 8.829 1.00 37.62 87 LYS A N 1
ATOM 741 C CA . LYS A 1 87 ? 8.064 -10.910 9.500 1.00 37.62 87 LYS A CA 1
ATOM 742 C C . LYS A 1 87 ? 9.363 -10.133 9.316 1.00 37.62 87 LYS A C 1
ATOM 744 O O . LYS A 1 87 ? 9.849 -10.042 8.204 1.00 37.62 87 LYS A O 1
ATOM 749 N N . GLY A 1 88 ? 9.863 -9.558 10.412 1.00 42.09 88 GLY A N 1
ATOM 750 C CA . GLY A 1 88 ? 11.135 -8.834 10.473 1.00 42.09 88 GLY A CA 1
ATOM 751 C C . GLY A 1 88 ? 11.081 -7.444 9.840 1.00 42.09 88 GLY A C 1
ATOM 752 O O . GLY A 1 88 ? 11.185 -7.301 8.631 1.00 42.09 88 GLY A O 1
ATOM 753 N N . ALA A 1 89 ? 10.939 -6.395 10.653 1.00 48.19 89 ALA A N 1
ATOM 754 C CA . ALA A 1 89 ? 11.211 -5.046 10.171 1.00 48.19 89 ALA A CA 1
ATOM 755 C C . ALA A 1 89 ? 12.706 -4.956 9.839 1.00 48.19 89 ALA A C 1
ATOM 757 O O . ALA A 1 89 ? 13.550 -4.945 10.736 1.00 48.19 89 ALA A O 1
ATOM 758 N N . LEU A 1 90 ? 13.031 -4.928 8.550 1.00 54.47 90 LEU A N 1
ATOM 759 C CA . LEU A 1 90 ? 14.364 -4.585 8.098 1.00 54.47 90 LEU A CA 1
ATOM 760 C C . LEU A 1 90 ? 14.555 -3.084 8.337 1.00 54.47 90 LEU A C 1
ATOM 762 O O . LEU A 1 90 ? 13.993 -2.256 7.622 1.00 54.47 90 LEU A O 1
ATOM 766 N N . ASN A 1 91 ? 15.304 -2.720 9.375 1.00 57.59 91 ASN A N 1
ATOM 767 C CA . ASN A 1 91 ? 15.673 -1.328 9.618 1.00 57.59 91 ASN A CA 1
ATOM 768 C C . ASN A 1 91 ? 16.797 -0.935 8.652 1.00 57.59 91 ASN A C 1
ATOM 770 O O . ASN A 1 91 ? 17.961 -0.860 9.042 1.00 57.59 91 ASN A O 1
ATOM 774 N N . LEU A 1 92 ? 16.451 -0.715 7.382 1.00 61.59 92 LEU A N 1
ATOM 775 C CA . LEU A 1 92 ? 17.360 -0.082 6.432 1.00 61.59 92 LEU A CA 1
ATOM 776 C C . LEU A 1 92 ? 17.729 1.298 6.983 1.00 61.59 92 LEU A C 1
ATOM 778 O O . LEU A 1 92 ? 16.857 2.094 7.341 1.00 61.59 92 LEU A O 1
ATOM 782 N N . ASN A 1 93 ? 19.025 1.585 7.095 1.00 67.56 93 ASN A N 1
ATOM 783 C CA . ASN A 1 93 ? 19.446 2.902 7.549 1.00 67.56 93 ASN A CA 1
ATOM 784 C C . ASN A 1 93 ? 19.124 3.958 6.471 1.00 67.56 93 ASN A C 1
ATOM 786 O O . ASN A 1 93 ? 18.912 3.660 5.293 1.00 67.56 93 ASN A O 1
ATOM 790 N N . LYS A 1 94 ? 19.107 5.232 6.872 1.00 68.62 94 LYS A N 1
ATOM 791 C CA . LYS A 1 94 ? 18.749 6.343 5.979 1.00 68.62 94 LYS A CA 1
ATOM 792 C C . LYS A 1 94 ? 19.669 6.449 4.753 1.00 68.62 94 LYS A C 1
ATOM 794 O O . LYS A 1 94 ? 19.212 6.857 3.690 1.00 68.62 94 LYS A O 1
ATOM 799 N N . MET A 1 95 ? 20.948 6.088 4.881 1.00 71.25 95 MET A N 1
ATOM 800 C CA . MET A 1 95 ? 21.888 6.129 3.757 1.00 71.25 95 MET A CA 1
ATOM 801 C C . MET A 1 95 ? 21.588 5.043 2.725 1.00 71.25 95 MET A C 1
ATOM 803 O O . MET A 1 95 ? 21.610 5.336 1.531 1.00 71.25 95 MET A O 1
ATOM 807 N N . ASP A 1 96 ? 21.269 3.831 3.172 1.00 69.69 96 ASP A N 1
ATOM 808 C CA . ASP A 1 96 ? 20.924 2.699 2.313 1.00 69.69 96 ASP A CA 1
ATOM 809 C C . ASP A 1 96 ? 19.594 2.940 1.604 1.00 69.69 96 ASP A C 1
ATOM 811 O O . ASP A 1 96 ? 19.494 2.706 0.402 1.00 69.69 96 ASP A O 1
ATOM 815 N N . ILE A 1 97 ? 18.617 3.536 2.295 1.00 69.00 97 ILE A N 1
ATOM 816 C CA . ILE A 1 97 ? 17.364 4.003 1.685 1.00 69.00 97 ILE A CA 1
ATOM 817 C C . ILE A 1 97 ? 17.650 5.015 0.570 1.00 69.00 97 ILE A C 1
ATOM 819 O O . ILE A 1 97 ? 17.184 4.852 -0.557 1.00 69.00 97 ILE A O 1
ATOM 823 N N . GLU A 1 98 ? 18.454 6.045 0.839 1.00 70.25 98 GLU A N 1
ATOM 824 C CA . GLU A 1 98 ? 18.805 7.052 -0.169 1.00 70.25 98 GLU A CA 1
ATOM 825 C C . GLU A 1 98 ? 19.650 6.478 -1.315 1.00 70.25 98 GLU A C 1
ATOM 827 O O . GLU A 1 98 ? 19.583 6.959 -2.450 1.00 70.25 98 GLU A O 1
ATOM 832 N N . ARG A 1 99 ? 20.467 5.45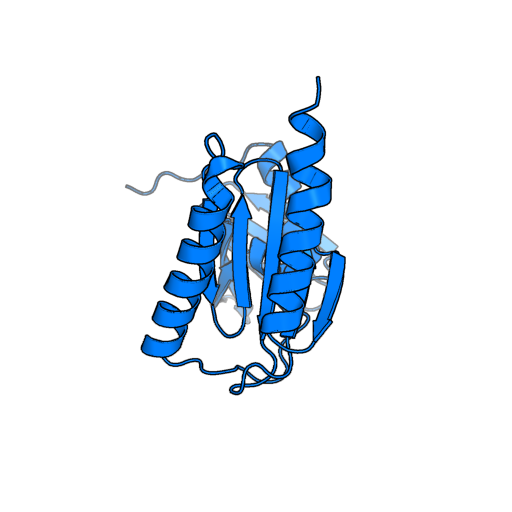5 -1.048 1.00 70.94 99 ARG A N 1
ATOM 833 C CA . ARG A 1 99 ? 21.258 4.754 -2.064 1.00 70.94 99 ARG A CA 1
ATOM 834 C C . ARG A 1 99 ? 20.364 3.898 -2.958 1.00 70.94 99 ARG A C 1
ATOM 836 O O . ARG A 1 99 ? 20.497 3.994 -4.176 1.00 70.94 99 ARG A O 1
ATOM 843 N N . LEU A 1 100 ? 19.427 3.148 -2.380 1.00 72.12 100 LEU A N 1
ATOM 844 C CA . LEU A 1 100 ? 18.415 2.374 -3.104 1.00 72.12 100 LEU A CA 1
ATOM 845 C C . LEU A 1 100 ? 17.531 3.293 -3.945 1.00 72.12 100 LEU A C 1
ATOM 847 O O . LEU A 1 100 ? 17.399 3.080 -5.148 1.00 72.12 100 LEU A O 1
ATOM 851 N N . LYS A 1 101 ? 17.020 4.382 -3.360 1.00 71.88 101 LYS A N 1
ATOM 852 C CA . LYS A 1 101 ? 16.210 5.379 -4.072 1.00 71.88 101 LYS A CA 1
ATOM 853 C C . LYS A 1 101 ? 16.956 5.955 -5.273 1.00 71.88 101 LYS A C 1
ATOM 855 O O . LYS A 1 101 ? 16.402 6.033 -6.369 1.00 71.88 101 LYS A O 1
ATOM 860 N N . ARG A 1 102 ? 18.233 6.317 -5.099 1.00 72.12 102 ARG A N 1
ATOM 861 C CA . ARG A 1 102 ? 19.089 6.800 -6.195 1.00 72.12 102 ARG A CA 1
ATOM 862 C C . ARG A 1 102 ? 19.366 5.721 -7.240 1.00 72.12 102 ARG A C 1
ATOM 864 O O . ARG A 1 102 ? 19.335 6.045 -8.422 1.00 72.12 102 ARG A O 1
ATOM 871 N N . GLY A 1 103 ? 19.629 4.481 -6.832 1.00 72.50 103 GLY A N 1
ATOM 872 C CA . GLY A 1 103 ? 19.876 3.351 -7.732 1.00 72.50 103 GLY A CA 1
ATOM 873 C C . GLY A 1 103 ? 18.669 3.051 -8.615 1.00 72.50 103 GLY A C 1
ATOM 874 O O . GLY A 1 103 ? 18.782 3.079 -9.837 1.00 72.50 103 GLY A O 1
ATOM 875 N N . VAL A 1 104 ? 17.497 2.893 -7.999 1.00 72.69 104 VAL A N 1
ATOM 876 C CA . VAL A 1 104 ? 16.225 2.660 -8.695 1.00 72.69 104 VAL A CA 1
ATOM 877 C C . VAL A 1 104 ? 15.863 3.856 -9.580 1.00 72.69 104 VAL A C 1
ATOM 879 O O . VAL A 1 104 ? 15.541 3.677 -10.749 1.00 72.69 104 VAL A O 1
ATOM 882 N N . SER A 1 105 ? 16.003 5.093 -9.088 1.00 70.50 105 SER A N 1
ATOM 883 C CA . SER A 1 105 ? 15.736 6.291 -9.898 1.00 70.50 105 SER A CA 1
ATOM 884 C C . SER A 1 105 ? 16.663 6.394 -11.112 1.00 70.50 105 SER A C 1
ATOM 886 O O . SER A 1 105 ? 16.203 6.703 -12.209 1.00 70.50 105 SER A O 1
ATOM 888 N N . ARG A 1 106 ? 17.965 6.116 -10.949 1.00 71.75 106 ARG A N 1
ATOM 889 C CA . ARG A 1 106 ? 18.931 6.093 -12.061 1.00 71.75 106 ARG A CA 1
ATOM 890 C C . ARG A 1 106 ? 18.618 4.987 -13.056 1.00 71.75 106 ARG A C 1
ATOM 892 O O . ARG A 1 106 ? 18.706 5.243 -14.248 1.00 71.75 106 ARG A O 1
ATOM 899 N N . TYR A 1 107 ? 18.239 3.804 -12.580 1.00 74.38 107 TYR A N 1
ATOM 900 C CA . TYR A 1 107 ? 17.826 2.694 -13.430 1.00 74.38 107 TYR A CA 1
ATOM 901 C C . TYR A 1 107 ? 16.612 3.082 -14.284 1.00 74.38 107 TYR A C 1
ATOM 903 O O . TYR A 1 107 ? 16.683 3.022 -15.510 1.00 74.38 107 TYR A O 1
ATOM 911 N N . ILE A 1 108 ? 15.546 3.594 -13.656 1.00 69.31 108 ILE A N 1
ATOM 912 C CA . ILE A 1 108 ? 14.341 4.037 -14.369 1.00 69.31 108 ILE A CA 1
ATOM 913 C C . ILE A 1 108 ? 14.683 5.159 -15.355 1.00 69.31 108 ILE A C 1
ATOM 915 O O . ILE A 1 108 ? 14.229 5.109 -16.489 1.00 69.31 108 ILE A O 1
ATOM 919 N N . LYS A 1 109 ? 15.536 6.126 -14.980 1.00 68.62 109 LYS A N 1
ATOM 920 C CA . LYS A 1 109 ? 16.007 7.209 -15.870 1.00 68.62 109 LYS A CA 1
ATOM 921 C C . LYS A 1 109 ? 16.877 6.726 -17.034 1.00 68.62 109 LYS A C 1
ATOM 923 O O . LYS A 1 109 ? 16.750 7.224 -18.144 1.00 68.62 109 LYS A O 1
ATOM 928 N N . ALA A 1 110 ? 17.747 5.741 -16.830 1.00 69.44 110 ALA A N 1
ATOM 929 C CA . ALA A 1 110 ? 18.528 5.146 -17.917 1.00 69.44 110 ALA A CA 1
ATOM 930 C C . ALA A 1 110 ? 17.617 4.435 -18.930 1.00 69.44 110 ALA A C 1
ATOM 932 O O . ALA A 1 110 ? 17.871 4.453 -20.132 1.00 69.44 110 ALA A O 1
ATOM 933 N N . LYS A 1 111 ? 16.510 3.871 -18.441 1.00 65.25 111 LYS A N 1
ATOM 934 C CA . LYS A 1 111 ? 15.433 3.310 -19.256 1.00 65.25 111 LYS A CA 1
ATOM 935 C C . LYS A 1 111 ? 14.386 4.367 -19.647 1.00 65.25 111 LYS A C 1
ATOM 937 O O . LYS A 1 111 ? 13.486 4.080 -20.427 1.00 65.25 111 LYS A O 1
ATOM 942 N N . SER A 1 112 ? 14.503 5.620 -19.193 1.00 52.75 112 SER A N 1
ATOM 943 C CA . SER A 1 112 ? 13.478 6.646 -19.413 1.00 52.75 112 SER A CA 1
ATOM 944 C C . SER A 1 112 ? 13.537 7.290 -20.783 1.00 52.75 112 SER A C 1
ATOM 946 O O . SER A 1 112 ? 12.693 8.133 -21.059 1.00 52.75 112 SER A O 1
ATOM 948 N N . ASN A 1 113 ? 14.459 6.885 -21.662 1.00 52.84 113 ASN A N 1
ATOM 949 C CA . ASN A 1 113 ? 14.266 7.134 -23.088 1.00 52.84 113 ASN A CA 1
ATOM 950 C C . ASN A 1 113 ? 12.964 6.493 -23.600 1.00 52.84 113 ASN A C 1
ATOM 952 O O . ASN A 1 113 ? 12.332 7.085 -24.467 1.00 52.84 113 ASN A O 1
ATOM 956 N N . PHE A 1 114 ? 12.541 5.383 -22.984 1.00 56.34 114 PHE A N 1
ATOM 957 C CA . PHE A 1 114 ? 11.296 4.658 -23.260 1.00 56.34 114 PHE A CA 1
ATOM 958 C C . PHE A 1 114 ? 10.107 5.167 -22.418 1.00 56.34 114 PHE A C 1
ATOM 960 O O . PHE A 1 114 ? 8.955 5.065 -22.816 1.00 56.34 114 PHE A O 1
ATOM 967 N N . LEU A 1 115 ? 10.369 5.782 -21.256 1.00 52.62 115 LEU A N 1
ATOM 968 C CA . LEU A 1 115 ? 9.344 6.306 -20.333 1.00 52.62 115 LEU A CA 1
ATOM 969 C C . LEU A 1 115 ? 9.128 7.825 -20.455 1.00 52.62 115 LEU A C 1
ATOM 971 O O . LEU A 1 115 ? 8.534 8.420 -19.561 1.00 52.62 115 LEU A O 1
ATOM 975 N N . LYS A 1 116 ? 9.587 8.476 -21.538 1.00 53.00 116 LYS A N 1
ATOM 976 C CA . LYS A 1 116 ? 9.634 9.953 -21.700 1.00 53.00 116 LYS A CA 1
ATOM 977 C C . LYS A 1 116 ? 8.316 10.702 -21.444 1.00 53.00 116 LYS A C 1
ATOM 979 O O . LYS A 1 116 ? 8.342 11.923 -21.330 1.00 53.00 116 LYS A O 1
ATOM 984 N N . ARG A 1 117 ? 7.179 10.005 -21.375 1.00 50.94 117 ARG A N 1
ATOM 985 C CA . ARG A 1 117 ? 5.847 10.581 -21.135 1.00 50.94 117 ARG A CA 1
ATOM 986 C C . ARG A 1 117 ? 5.215 10.203 -19.790 1.00 50.94 117 ARG A C 1
ATOM 988 O O . ARG A 1 117 ? 4.119 10.677 -19.517 1.00 50.94 117 ARG A O 1
ATOM 995 N N . LYS A 1 118 ? 5.853 9.357 -18.973 1.00 55.28 118 LYS A N 1
ATOM 996 C CA . LYS A 1 118 ? 5.278 8.860 -17.713 1.00 55.28 118 LYS A CA 1
ATOM 997 C C . LYS A 1 118 ? 6.058 9.396 -16.516 1.00 55.28 118 LYS A C 1
ATOM 999 O O . LYS A 1 118 ? 7.245 9.115 -16.353 1.00 55.28 118 LYS A O 1
ATOM 1004 N N . GLU A 1 119 ? 5.374 10.173 -15.685 1.00 60.50 119 GLU A N 1
ATOM 1005 C CA . GLU A 1 119 ? 5.862 10.541 -14.358 1.00 60.50 119 GLU A CA 1
ATOM 1006 C C . GLU A 1 119 ? 5.844 9.295 -13.456 1.00 60.50 119 GLU A C 1
ATOM 1008 O O . GLU A 1 119 ? 5.039 8.382 -13.662 1.00 60.50 119 GLU A O 1
ATOM 1013 N N . PHE A 1 120 ? 6.748 9.225 -12.477 1.00 66.88 120 PHE A N 1
ATOM 1014 C CA . PHE A 1 120 ? 6.772 8.139 -11.496 1.00 66.88 120 PHE A CA 1
ATOM 1015 C C . PHE A 1 120 ? 7.211 8.645 -10.121 1.00 66.88 120 PHE A C 1
ATOM 1017 O O . PHE A 1 120 ? 8.018 9.575 -10.018 1.00 66.88 120 PHE A O 1
ATOM 1024 N N . ILE A 1 121 ? 6.724 7.996 -9.064 1.00 66.56 121 ILE A N 1
ATOM 1025 C CA . ILE A 1 121 ? 7.162 8.212 -7.681 1.00 66.56 121 ILE A CA 1
ATOM 1026 C C . ILE A 1 121 ? 7.894 6.962 -7.185 1.00 66.56 121 ILE A C 1
ATOM 1028 O O . ILE A 1 121 ? 7.500 5.838 -7.482 1.00 66.56 121 ILE A O 1
ATOM 1032 N N . ILE A 1 122 ? 8.956 7.162 -6.395 1.00 73.81 122 ILE A N 1
ATOM 1033 C CA . ILE A 1 122 ? 9.587 6.097 -5.604 1.00 73.81 122 ILE A CA 1
ATOM 1034 C C . ILE A 1 122 ? 9.433 6.424 -4.118 1.00 73.81 122 ILE A C 1
ATOM 1036 O O . ILE A 1 122 ? 9.996 7.418 -3.640 1.00 73.81 122 ILE A O 1
ATOM 1040 N N . GLU A 1 123 ? 8.758 5.545 -3.382 1.00 72.50 123 GLU A N 1
ATOM 1041 C CA . GLU A 1 123 ? 8.621 5.605 -1.925 1.00 72.50 123 GLU A CA 1
ATOM 1042 C C . GLU A 1 123 ? 9.241 4.376 -1.271 1.00 72.50 123 GLU A C 1
ATOM 1044 O O . GLU A 1 123 ? 8.914 3.243 -1.616 1.00 72.50 123 GLU A O 1
ATOM 1049 N N . ILE A 1 124 ? 10.106 4.585 -0.280 1.00 72.69 124 ILE A N 1
ATOM 1050 C CA . ILE A 1 124 ? 10.713 3.492 0.482 1.00 72.69 124 ILE A CA 1
ATOM 1051 C C . ILE A 1 124 ? 10.223 3.583 1.921 1.00 72.69 124 ILE A C 1
ATOM 1053 O O . ILE A 1 124 ? 10.410 4.607 2.577 1.00 72.69 124 ILE A O 1
ATOM 1057 N N . SER A 1 125 ? 9.604 2.513 2.413 1.00 67.19 125 SER A N 1
ATOM 1058 C CA . SER A 1 125 ? 9.080 2.439 3.777 1.00 67.19 125 SER A CA 1
ATOM 1059 C C . SER A 1 125 ? 9.331 1.061 4.372 1.00 67.19 125 SER A C 1
ATOM 1061 O O . SER A 1 125 ? 8.961 0.056 3.764 1.00 67.19 125 SER A O 1
ATOM 1063 N N . ASN A 1 126 ? 9.893 1.014 5.582 1.00 69.81 126 ASN A N 1
ATOM 1064 C CA . ASN A 1 126 ? 10.321 -0.220 6.246 1.00 69.81 126 ASN A CA 1
ATOM 1065 C C . ASN A 1 126 ? 11.295 -1.010 5.353 1.00 69.81 126 ASN A C 1
ATOM 1067 O O . ASN A 1 126 ? 12.436 -0.603 5.166 1.00 69.81 126 ASN A O 1
ATOM 1071 N N . ASN A 1 127 ? 10.805 -2.096 4.765 1.00 73.00 127 ASN A N 1
ATOM 1072 C CA . ASN A 1 127 ? 11.520 -3.009 3.893 1.00 73.00 127 ASN A CA 1
ATOM 1073 C C . ASN A 1 127 ? 10.939 -3.043 2.466 1.00 73.00 127 ASN A C 1
ATOM 1075 O O . ASN A 1 127 ? 11.234 -3.958 1.708 1.00 73.00 127 ASN A O 1
ATOM 1079 N N . GLN A 1 128 ? 10.085 -2.084 2.105 1.00 74.38 128 GLN A N 1
ATOM 1080 C CA . GLN A 1 128 ? 9.425 -2.035 0.802 1.00 74.38 128 GLN A CA 1
ATOM 1081 C C . GLN A 1 128 ? 9.891 -0.831 -0.006 1.00 74.38 128 GLN A C 1
ATOM 1083 O O . GLN A 1 128 ? 9.906 0.292 0.500 1.00 74.38 128 GLN A O 1
ATOM 1088 N N . ILE A 1 129 ? 10.209 -1.071 -1.274 1.00 79.06 129 ILE A N 1
ATOM 1089 C CA . ILE A 1 129 ? 10.409 -0.053 -2.301 1.00 79.06 129 ILE A CA 1
ATOM 1090 C C . ILE A 1 129 ? 9.164 -0.074 -3.180 1.00 79.06 129 ILE A C 1
ATOM 1092 O O . ILE A 1 129 ? 8.905 -1.047 -3.884 1.00 79.06 129 ILE A O 1
ATOM 1096 N N . ASN A 1 130 ? 8.390 0.997 -3.122 1.00 75.19 130 ASN A N 1
ATOM 1097 C CA . ASN A 1 130 ? 7.208 1.199 -3.938 1.00 75.19 130 ASN A CA 1
ATOM 1098 C C . ASN A 1 130 ? 7.589 2.100 -5.103 1.00 75.19 130 ASN A C 1
ATOM 1100 O O . ASN A 1 130 ? 8.207 3.149 -4.903 1.00 75.19 130 ASN A O 1
ATOM 1104 N N . ILE A 1 131 ? 7.222 1.684 -6.304 1.00 75.06 131 ILE A N 1
ATOM 1105 C CA . ILE A 1 131 ? 7.419 2.455 -7.523 1.00 75.06 131 ILE A CA 1
ATOM 1106 C C . ILE A 1 131 ? 6.049 2.577 -8.171 1.00 75.06 131 ILE A C 1
ATOM 1108 O O . ILE A 1 131 ? 5.479 1.573 -8.592 1.00 75.06 131 ILE A O 1
ATOM 1112 N N . ASP A 1 132 ? 5.517 3.790 -8.210 1.00 67.75 132 ASP A N 1
ATOM 1113 C CA . ASP A 1 132 ? 4.204 4.075 -8.780 1.00 67.75 132 ASP A CA 1
ATOM 1114 C C . ASP A 1 132 ? 4.382 4.822 -10.100 1.00 67.75 132 ASP A C 1
ATOM 1116 O O . ASP A 1 132 ? 4.967 5.910 -10.133 1.00 67.75 132 ASP A O 1
ATOM 1120 N N . PHE A 1 133 ? 3.911 4.215 -11.187 1.00 66.62 133 PHE A N 1
ATOM 1121 C CA . PHE A 1 133 ? 3.769 4.878 -12.473 1.00 66.62 133 PHE A CA 1
ATOM 1122 C C . PHE A 1 133 ? 2.314 5.309 -12.574 1.00 66.62 133 PHE A C 1
ATOM 1124 O O . PHE A 1 133 ? 1.464 4.470 -12.867 1.00 66.62 133 PHE A O 1
ATOM 1131 N N . TYR A 1 134 ? 2.080 6.611 -12.362 1.00 53.16 134 TYR A N 1
ATOM 1132 C CA . TYR A 1 134 ? 0.811 7.310 -12.078 1.00 53.16 134 TYR A CA 1
ATOM 1133 C C . TYR A 1 134 ? -0.476 6.862 -12.811 1.00 53.16 134 TYR A C 1
ATOM 1135 O O . TYR A 1 134 ? -1.551 7.341 -12.455 1.00 53.16 134 TYR A O 1
ATOM 1143 N N . LEU A 1 135 ? -0.415 6.016 -13.844 1.00 50.78 135 LEU A N 1
ATOM 1144 C CA . LEU A 1 135 ? -1.558 5.659 -14.685 1.00 50.78 135 LEU A CA 1
ATOM 1145 C C . LEU A 1 135 ? -1.759 4.161 -14.973 1.00 50.78 135 LEU A C 1
ATOM 1147 O O . LEU A 1 135 ? -2.897 3.795 -15.250 1.00 50.78 135 LEU A O 1
ATOM 1151 N N . ASP A 1 136 ? -0.743 3.291 -14.882 1.00 60.16 136 ASP A N 1
ATOM 1152 C CA . ASP A 1 136 ? -0.867 1.926 -15.439 1.00 60.16 136 ASP A CA 1
ATOM 1153 C C . ASP A 1 136 ? -0.486 0.796 -14.486 1.00 60.16 136 ASP A C 1
ATOM 1155 O O . ASP A 1 136 ? -1.199 -0.204 -14.412 1.00 60.16 136 ASP A O 1
ATOM 1159 N N . ASP A 1 137 ? 0.638 0.926 -13.780 1.00 67.62 137 ASP A N 1
ATOM 1160 C CA . ASP A 1 137 ? 1.185 -0.140 -12.945 1.00 67.62 137 ASP A CA 1
ATOM 1161 C C . ASP A 1 137 ? 1.886 0.428 -11.715 1.00 67.62 137 ASP A C 1
ATOM 1163 O O . ASP A 1 137 ? 2.604 1.427 -11.796 1.00 67.62 137 ASP A O 1
ATOM 1167 N N . TYR A 1 138 ? 1.764 -0.279 -10.595 1.00 76.12 138 TYR A N 1
ATOM 1168 C CA . TYR A 1 138 ? 2.636 -0.074 -9.443 1.00 76.12 138 TYR A CA 1
ATOM 1169 C C . TYR A 1 138 ? 3.423 -1.342 -9.133 1.00 76.12 138 TYR A C 1
ATOM 1171 O O . TYR A 1 138 ? 2.947 -2.473 -9.278 1.00 76.12 138 TYR A O 1
ATOM 1179 N N . PHE A 1 139 ? 4.644 -1.124 -8.665 1.00 79.50 139 PHE A N 1
ATOM 1180 C CA . PHE A 1 139 ? 5.613 -2.154 -8.345 1.00 79.50 139 PHE A CA 1
ATOM 1181 C C . PHE A 1 139 ? 5.944 -2.070 -6.862 1.00 79.50 139 PHE A C 1
ATOM 1183 O O . PHE A 1 139 ? 6.153 -0.983 -6.318 1.00 79.50 139 PHE A O 1
ATOM 1190 N N . ILE A 1 140 ? 6.019 -3.224 -6.211 1.00 79.81 140 ILE A N 1
ATOM 1191 C CA . ILE A 1 140 ? 6.467 -3.337 -4.826 1.00 79.81 140 ILE A CA 1
ATOM 1192 C C . ILE A 1 140 ? 7.638 -4.306 -4.817 1.00 79.81 140 ILE A C 1
ATOM 1194 O O . ILE A 1 140 ? 7.474 -5.475 -5.151 1.00 79.81 140 ILE A O 1
ATOM 1198 N N . ILE A 1 141 ? 8.812 -3.830 -4.419 1.00 84.62 141 ILE A N 1
ATOM 1199 C CA . ILE A 1 141 ? 9.949 -4.689 -4.099 1.00 84.62 141 ILE A CA 1
ATOM 1200 C C . ILE A 1 141 ? 9.998 -4.814 -2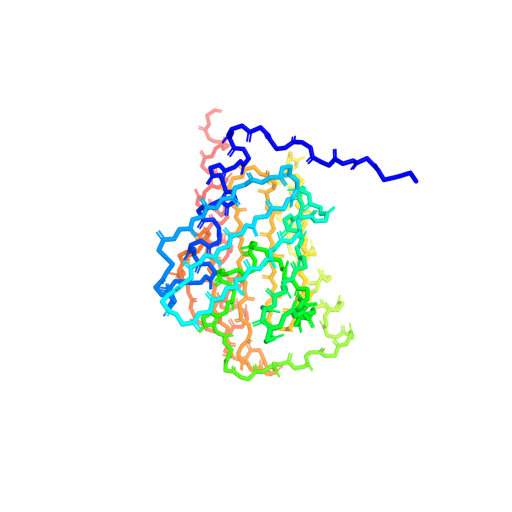.585 1.00 84.62 141 ILE A C 1
ATOM 1202 O O . ILE A 1 141 ? 10.237 -3.835 -1.880 1.00 84.62 141 ILE A O 1
ATOM 1206 N N . GLU A 1 142 ? 9.750 -6.011 -2.084 1.00 80.50 142 GLU A N 1
ATOM 1207 C CA . GLU A 1 142 ? 9.877 -6.342 -0.675 1.00 80.50 142 GLU A CA 1
ATOM 1208 C C . GLU A 1 142 ? 11.260 -6.933 -0.412 1.00 80.50 142 GLU A C 1
ATOM 1210 O O . GLU A 1 142 ? 11.606 -7.961 -0.978 1.00 80.50 142 GLU A O 1
ATOM 1215 N N . VAL A 1 143 ? 12.043 -6.298 0.450 1.00 80.44 143 VAL A N 1
ATOM 1216 C CA . VAL A 1 143 ? 13.367 -6.751 0.879 1.00 80.44 143 VAL A CA 1
ATOM 1217 C C . VAL A 1 143 ? 13.212 -7.554 2.172 1.00 80.44 143 VAL A C 1
ATOM 1219 O O . VAL A 1 143 ? 12.662 -7.066 3.158 1.00 80.44 143 VAL A O 1
ATOM 1222 N N . LEU A 1 144 ? 13.680 -8.797 2.186 1.00 78.12 144 LEU A N 1
ATOM 1223 C CA . LEU A 1 144 ? 13.538 -9.715 3.322 1.00 78.12 144 LEU A CA 1
ATOM 1224 C C . LEU A 1 144 ? 14.822 -9.850 4.149 1.00 78.12 144 LEU A C 1
ATOM 1226 O O . LEU A 1 144 ? 14.763 -10.301 5.290 1.00 78.12 144 LEU A O 1
ATOM 1230 N N . ASP A 1 145 ? 15.962 -9.431 3.596 1.00 78.38 145 ASP A N 1
ATOM 1231 C CA . ASP A 1 145 ? 17.276 -9.503 4.235 1.00 78.38 145 ASP A CA 1
ATOM 1232 C C . ASP A 1 145 ? 18.117 -8.236 3.977 1.00 78.38 145 ASP A C 1
ATOM 1234 O O . ASP A 1 145 ? 18.050 -7.642 2.900 1.00 78.38 145 ASP A O 1
ATOM 1238 N N . GLN A 1 146 ? 18.917 -7.820 4.968 1.00 71.25 146 GLN A N 1
ATOM 1239 C CA . GLN A 1 146 ? 19.767 -6.619 4.927 1.00 71.25 146 GLN A CA 1
ATOM 1240 C C . GLN A 1 146 ? 20.849 -6.709 3.857 1.00 71.25 146 GLN A C 1
ATOM 1242 O O . GLN A 1 146 ? 21.237 -5.684 3.300 1.00 71.25 146 GLN A O 1
ATOM 1247 N N . GLU A 1 147 ? 21.297 -7.920 3.529 1.00 78.50 147 GLU A N 1
ATOM 1248 C CA . GLU A 1 147 ? 22.282 -8.148 2.472 1.00 78.50 147 GLU A CA 1
ATOM 1249 C C . GLU A 1 147 ? 21.666 -8.123 1.064 1.00 78.50 147 GLU A C 1
ATOM 1251 O O . GLU A 1 147 ? 22.370 -8.371 0.089 1.00 78.50 147 GLU A O 1
ATOM 1256 N N . LEU A 1 148 ? 20.361 -7.833 0.937 1.00 78.12 148 LEU A N 1
ATOM 1257 C CA . LEU A 1 148 ? 19.620 -7.796 -0.331 1.00 78.12 148 LEU A CA 1
ATOM 1258 C C . LEU A 1 148 ? 19.600 -9.140 -1.089 1.00 78.12 148 LEU A C 1
ATOM 1260 O O . LEU A 1 148 ? 19.261 -9.187 -2.271 1.00 78.12 148 LEU A O 1
ATOM 1264 N N . LYS A 1 149 ? 19.917 -10.246 -0.404 1.00 82.25 149 LYS A N 1
ATOM 1265 C CA . LYS A 1 149 ? 19.933 -11.610 -0.965 1.00 82.25 149 LYS A CA 1
ATOM 1266 C C . LYS A 1 149 ? 18.550 -12.233 -1.116 1.00 82.25 149 LYS A C 1
ATOM 1268 O O . LYS A 1 149 ? 18.395 -13.226 -1.817 1.00 82.25 149 LYS A O 1
ATOM 1273 N N . SER A 1 150 ? 17.553 -11.677 -0.435 1.00 82.31 150 SER A N 1
ATOM 1274 C CA . SER A 1 150 ? 16.178 -12.157 -0.485 1.00 82.31 150 SER A CA 1
ATOM 1275 C C . SER A 1 150 ? 15.240 -10.975 -0.659 1.00 82.31 150 SER A C 1
ATOM 1277 O O . SER A 1 150 ? 15.140 -10.104 0.206 1.00 82.31 150 SER A O 1
ATOM 1279 N N . CYS A 1 151 ? 14.603 -10.922 -1.819 1.00 85.75 151 CYS A N 1
ATOM 1280 C CA . CYS A 1 151 ? 13.677 -9.896 -2.250 1.00 85.75 151 CYS A CA 1
ATOM 1281 C C . CYS A 1 151 ? 12.500 -10.546 -2.992 1.00 85.75 151 CYS A C 1
ATOM 1283 O O . CYS A 1 151 ? 12.652 -11.595 -3.620 1.00 85.75 151 CYS A O 1
ATOM 1285 N N . ILE A 1 152 ? 11.331 -9.912 -2.957 1.00 84.00 152 ILE A N 1
ATOM 1286 C CA . ILE A 1 152 ? 10.140 -10.320 -3.708 1.00 84.00 152 ILE A CA 1
ATOM 1287 C C . ILE A 1 152 ? 9.654 -9.136 -4.538 1.00 84.00 152 ILE A C 1
ATOM 1289 O O . ILE A 1 152 ? 9.495 -8.038 -4.011 1.00 84.00 152 ILE A O 1
ATOM 1293 N N . LEU A 1 153 ? 9.376 -9.366 -5.820 1.00 86.19 153 LEU A N 1
ATOM 1294 C CA . LEU A 1 153 ? 8.719 -8.396 -6.689 1.00 86.19 153 LEU A CA 1
ATOM 1295 C C . LEU A 1 153 ? 7.223 -8.678 -6.761 1.00 86.19 153 LEU A C 1
ATOM 1297 O O . LEU A 1 153 ? 6.801 -9.792 -7.087 1.00 86.19 153 LEU A O 1
ATOM 1301 N N . TYR A 1 154 ? 6.432 -7.634 -6.552 1.00 84.38 154 TYR A N 1
ATOM 1302 C CA . TYR A 1 154 ? 5.019 -7.607 -6.877 1.00 84.38 154 TYR A CA 1
ATOM 1303 C C . TYR A 1 154 ? 4.740 -6.551 -7.941 1.00 84.38 154 TYR A C 1
ATOM 1305 O O . TYR A 1 154 ? 5.268 -5.441 -7.869 1.00 84.38 154 TYR A O 1
ATOM 1313 N N . ILE A 1 155 ? 3.858 -6.879 -8.879 1.00 81.19 155 ILE A N 1
ATOM 1314 C CA . ILE A 1 155 ? 3.313 -5.952 -9.871 1.00 81.19 155 ILE A CA 1
ATOM 1315 C C . ILE A 1 155 ? 1.795 -5.993 -9.744 1.00 81.19 155 ILE A C 1
ATOM 1317 O O . ILE A 1 155 ? 1.193 -7.062 -9.847 1.00 81.19 155 ILE A O 1
ATOM 1321 N N . ASN A 1 156 ? 1.157 -4.852 -9.479 1.00 75.38 156 ASN A N 1
ATOM 1322 C CA . ASN A 1 156 ? -0.294 -4.769 -9.262 1.00 75.38 156 ASN A CA 1
ATOM 1323 C C . ASN A 1 156 ? -0.824 -5.810 -8.248 1.00 75.38 156 ASN A C 1
ATOM 1325 O O . ASN A 1 156 ? -1.800 -6.516 -8.507 1.00 75.38 156 ASN A O 1
ATOM 1329 N N . ASP A 1 157 ? -0.130 -5.944 -7.112 1.00 74.00 157 ASP A N 1
ATOM 1330 C CA . ASP A 1 157 ? -0.320 -6.962 -6.055 1.00 74.00 157 ASP A CA 1
ATOM 1331 C C . ASP A 1 157 ? -0.066 -8.427 -6.432 1.00 74.00 157 ASP A C 1
ATOM 1333 O O . ASP A 1 157 ? -0.214 -9.307 -5.577 1.00 74.00 157 ASP A O 1
ATOM 1337 N N . LYS A 1 158 ? 0.301 -8.740 -7.673 1.00 76.12 158 LYS A N 1
ATOM 1338 C CA . LYS A 1 158 ? 0.653 -10.109 -8.057 1.00 76.12 158 LYS A CA 1
ATOM 1339 C C . LYS A 1 158 ? 2.131 -10.333 -7.810 1.00 76.12 158 LYS A C 1
ATOM 1341 O O . LYS A 1 158 ? 2.948 -9.529 -8.237 1.00 76.12 158 LYS A O 1
ATOM 1346 N N . LYS A 1 159 ? 2.469 -11.412 -7.100 1.00 85.69 159 LYS A N 1
ATOM 1347 C CA . LYS A 1 159 ? 3.861 -11.836 -6.937 1.00 85.69 159 LYS A CA 1
ATOM 1348 C C . LYS A 1 159 ? 4.380 -12.303 -8.294 1.00 85.69 159 LYS A C 1
ATOM 1350 O O . LYS A 1 159 ? 3.848 -13.268 -8.834 1.00 85.69 159 LYS A O 1
ATOM 1355 N N . GLU A 1 160 ? 5.414 -11.643 -8.794 1.00 85.56 160 GLU A N 1
ATOM 1356 C CA . GLU A 1 160 ? 5.998 -11.926 -10.109 1.00 85.56 160 GLU A CA 1
ATOM 1357 C C . GLU A 1 160 ? 7.323 -12.680 -9.996 1.00 85.56 160 GLU A C 1
ATOM 1359 O O . GLU A 1 160 ? 7.571 -13.609 -10.760 1.00 85.56 160 GLU A O 1
ATOM 1364 N N . SER A 1 161 ? 8.170 -12.335 -9.022 1.00 88.62 161 SER A N 1
ATOM 1365 C CA . SER A 1 161 ? 9.456 -13.012 -8.832 1.00 88.62 161 SER A CA 1
ATOM 1366 C C . SER A 1 161 ? 9.962 -12.950 -7.391 1.00 88.62 161 SER A C 1
ATOM 1368 O O . SER A 1 161 ? 9.476 -12.173 -6.567 1.00 88.62 161 SER A O 1
ATOM 1370 N N . GLU A 1 162 ? 10.927 -13.814 -7.079 1.00 89.81 162 GLU A N 1
ATOM 1371 C CA . GLU A 1 162 ? 11.653 -13.866 -5.808 1.00 89.81 162 GLU A CA 1
ATOM 1372 C C . GLU A 1 162 ? 13.121 -14.203 -6.093 1.00 89.81 162 GLU A C 1
ATOM 1374 O O . GLU A 1 162 ? 13.402 -15.057 -6.931 1.00 89.81 162 GLU A O 1
ATOM 1379 N N . GLY A 1 163 ? 14.052 -13.524 -5.426 1.00 88.06 163 GLY A N 1
ATOM 1380 C CA . GLY A 1 163 ? 15.490 -13.706 -5.628 1.00 88.06 163 GLY A CA 1
ATOM 1381 C C . GLY A 1 163 ? 16.305 -12.630 -4.920 1.00 88.06 163 GLY A C 1
ATOM 1382 O O . GLY A 1 163 ? 15.774 -11.906 -4.081 1.00 88.06 163 GLY A O 1
ATOM 1383 N N . ASP A 1 164 ? 17.586 -12.504 -5.255 1.00 86.88 164 ASP A N 1
ATOM 1384 C CA . ASP A 1 164 ? 18.369 -11.342 -4.833 1.00 86.88 164 ASP A CA 1
ATOM 1385 C C . ASP A 1 164 ? 17.911 -10.065 -5.561 1.00 86.88 164 ASP A C 1
ATOM 1387 O O . ASP A 1 164 ? 17.111 -10.092 -6.503 1.00 86.88 164 ASP A O 1
ATOM 1391 N N . PHE A 1 165 ? 18.381 -8.911 -5.094 1.00 82.06 165 PHE A N 1
ATOM 1392 C CA . PHE A 1 165 ? 17.964 -7.629 -5.656 1.00 82.06 165 PHE A CA 1
ATOM 1393 C C . PHE A 1 165 ? 18.303 -7.487 -7.147 1.00 82.06 165 PHE A C 1
ATOM 1395 O O . PHE A 1 165 ? 17.491 -6.952 -7.902 1.00 82.06 165 PHE A O 1
ATOM 1402 N N . ASP A 1 166 ? 19.441 -8.018 -7.597 1.00 78.44 166 ASP A N 1
ATOM 1403 C CA . ASP A 1 166 ? 19.834 -7.982 -9.009 1.00 78.44 166 ASP A CA 1
ATOM 1404 C C . ASP A 1 166 ? 18.878 -8.817 -9.877 1.00 78.44 166 ASP A C 1
ATOM 1406 O O . ASP A 1 166 ? 18.444 -8.367 -10.941 1.00 78.44 166 ASP A O 1
ATOM 1410 N N . HIS A 1 167 ? 18.454 -9.986 -9.391 1.00 83.62 167 HIS A N 1
ATOM 1411 C CA . HIS A 1 167 ? 17.434 -10.816 -10.025 1.00 83.62 167 HIS A CA 1
ATOM 1412 C C . HIS A 1 167 ? 16.077 -10.105 -10.103 1.00 83.62 167 HIS A C 1
ATOM 1414 O O . HIS A 1 167 ? 15.388 -10.176 -11.127 1.00 83.62 167 HIS A O 1
ATOM 1420 N N . ILE A 1 168 ? 15.678 -9.391 -9.046 1.00 86.00 168 ILE A N 1
ATOM 1421 C CA . ILE A 1 168 ? 14.453 -8.583 -9.064 1.00 86.00 168 ILE A CA 1
ATOM 1422 C C . ILE A 1 168 ? 14.546 -7.476 -10.117 1.00 86.00 168 ILE A C 1
ATOM 1424 O O . ILE A 1 168 ? 13.631 -7.334 -10.929 1.00 86.00 168 ILE A O 1
ATOM 1428 N N . MET A 1 169 ? 15.657 -6.738 -10.159 1.00 81.25 169 MET A N 1
ATOM 1429 C CA . MET A 1 169 ? 15.869 -5.672 -11.141 1.00 81.25 169 MET A CA 1
ATOM 1430 C C . MET A 1 169 ? 15.900 -6.201 -12.581 1.00 81.25 169 MET A C 1
ATOM 1432 O O . MET A 1 169 ? 15.386 -5.546 -13.487 1.00 81.25 169 MET A O 1
ATOM 1436 N N . PHE A 1 170 ? 16.442 -7.400 -12.803 1.00 81.56 170 PHE A N 1
ATOM 1437 C CA . PHE A 1 170 ? 16.417 -8.064 -14.106 1.00 81.56 170 PHE A CA 1
ATOM 1438 C C . PHE A 1 170 ? 14.993 -8.428 -14.555 1.00 81.56 170 PHE A C 1
ATOM 1440 O O . PHE A 1 170 ? 14.608 -8.145 -15.689 1.00 81.56 170 PHE A O 1
ATOM 1447 N N . ASN A 1 171 ? 14.174 -9.006 -13.672 1.00 80.25 171 ASN A N 1
ATOM 1448 C CA . ASN A 1 171 ? 12.775 -9.321 -13.996 1.00 80.25 171 ASN A CA 1
ATOM 1449 C C . ASN A 1 171 ? 11.936 -8.063 -14.239 1.00 80.25 171 ASN A C 1
ATOM 1451 O O . ASN A 1 171 ? 11.074 -8.052 -15.121 1.00 80.25 171 ASN A O 1
ATOM 1455 N N . LEU A 1 172 ? 12.219 -6.995 -13.492 1.00 78.50 172 LEU A N 1
ATOM 1456 C CA . LEU A 1 172 ? 11.645 -5.680 -13.734 1.00 78.50 172 LEU A CA 1
ATOM 1457 C C . LEU A 1 172 ? 11.978 -5.209 -15.164 1.00 78.50 172 LEU A C 1
ATOM 1459 O O . LEU A 1 172 ? 11.084 -4.765 -15.879 1.00 78.50 172 LEU A O 1
ATOM 1463 N N . ASP A 1 173 ? 13.228 -5.388 -15.616 1.00 74.69 173 ASP A N 1
ATOM 1464 C CA . ASP A 1 173 ? 13.664 -5.052 -16.984 1.00 74.69 173 ASP A CA 1
ATOM 1465 C C . ASP A 1 173 ? 12.882 -5.827 -18.047 1.00 74.69 173 ASP A C 1
ATOM 1467 O O . ASP A 1 173 ? 12.422 -5.252 -19.034 1.00 74.69 173 ASP A O 1
ATOM 1471 N N . ILE A 1 174 ? 12.690 -7.133 -17.835 1.00 76.56 174 ILE A N 1
ATOM 1472 C CA . ILE A 1 174 ? 11.904 -7.982 -18.738 1.00 76.56 174 ILE A CA 1
ATOM 147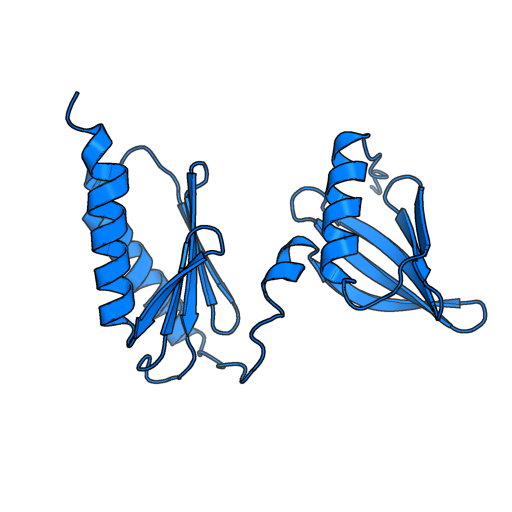3 C C . ILE A 1 174 ? 10.463 -7.481 -18.823 1.00 76.56 174 ILE A C 1
ATOM 1475 O O . ILE A 1 174 ? 9.906 -7.404 -19.920 1.00 76.56 174 ILE A O 1
ATOM 1479 N N . TYR A 1 175 ? 9.853 -7.150 -17.684 1.00 78.75 175 TYR A N 1
ATOM 1480 C CA . TYR A 1 175 ? 8.492 -6.629 -17.652 1.00 78.75 175 TYR A CA 1
ATOM 1481 C C . TYR A 1 175 ? 8.388 -5.309 -18.416 1.00 78.75 175 TYR A C 1
ATOM 1483 O O . TYR A 1 175 ? 7.524 -5.180 -19.286 1.00 78.75 175 TYR A O 1
ATOM 1491 N N . PHE A 1 176 ? 9.304 -4.367 -18.154 1.00 73.44 176 PHE A N 1
ATOM 1492 C CA . PHE A 1 176 ? 9.339 -3.094 -18.871 1.00 73.44 176 PHE A CA 1
ATOM 1493 C C . PHE A 1 176 ? 9.472 -3.314 -20.376 1.00 73.44 176 PHE A C 1
ATOM 1495 O O . PHE A 1 176 ? 8.703 -2.751 -21.156 1.00 73.44 176 PHE A O 1
ATOM 1502 N N . SER A 1 177 ? 10.396 -4.196 -20.758 1.00 69.94 177 SER A N 1
ATOM 1503 C CA . SER A 1 177 ? 10.670 -4.567 -22.143 1.00 69.94 177 SER A CA 1
ATOM 1504 C C . SER A 1 177 ? 9.453 -5.163 -22.842 1.00 69.94 177 SER A C 1
ATOM 1506 O O . SER A 1 177 ? 9.153 -4.815 -23.970 1.00 69.94 177 SER A O 1
ATOM 1508 N N . LYS A 1 178 ? 8.690 -6.039 -22.189 1.00 72.75 178 LYS A N 1
ATOM 1509 C CA . LYS A 1 178 ? 7.507 -6.646 -22.817 1.00 72.75 178 LYS A CA 1
ATOM 1510 C C . LYS A 1 178 ? 6.313 -5.698 -22.873 1.00 72.75 178 LYS A C 1
ATOM 1512 O O . LYS A 1 178 ? 5.611 -5.663 -23.882 1.00 72.75 178 LYS A O 1
ATOM 1517 N N . LYS A 1 179 ? 6.060 -4.971 -21.784 1.00 73.62 179 LYS A N 1
ATOM 1518 C CA . LYS A 1 179 ? 4.813 -4.225 -21.597 1.00 73.62 179 LYS A CA 1
ATOM 1519 C C . LYS A 1 179 ? 4.844 -2.815 -22.170 1.00 73.62 179 LYS A C 1
ATOM 1521 O O . LYS A 1 179 ? 3.811 -2.352 -22.624 1.00 73.62 179 LYS A O 1
ATOM 1526 N N . TYR A 1 180 ? 5.996 -2.149 -22.156 1.00 64.62 180 TYR A N 1
ATOM 1527 C CA . TYR A 1 180 ? 6.096 -0.764 -22.624 1.00 64.62 180 TYR A CA 1
ATOM 1528 C C . TYR A 1 180 ? 6.910 -0.598 -23.912 1.00 64.62 180 TYR A C 1
ATOM 1530 O O . TYR A 1 180 ? 6.852 0.480 -24.489 1.00 64.62 180 TYR A O 1
ATOM 1538 N N . PHE A 1 181 ? 7.631 -1.623 -24.400 1.00 56.69 181 PHE A N 1
ATOM 1539 C CA . PHE A 1 181 ? 8.233 -1.564 -25.747 1.00 56.69 181 PHE A CA 1
ATOM 1540 C C . PHE A 1 181 ? 7.298 -2.085 -26.846 1.00 56.69 181 PHE A C 1
ATOM 1542 O O . PHE A 1 181 ? 7.529 -1.797 -28.016 1.00 56.69 181 PHE A O 1
ATOM 1549 N N . SER A 1 182 ? 6.248 -2.846 -26.515 1.00 50.59 182 SER A N 1
ATOM 1550 C CA . SER A 1 182 ? 5.284 -3.309 -27.527 1.00 50.59 182 SER A CA 1
ATOM 1551 C C . SER A 1 182 ? 4.421 -2.176 -28.101 1.00 50.59 182 SER A C 1
ATOM 1553 O O . SER A 1 182 ? 3.885 -2.336 -29.194 1.00 50.59 182 SER A O 1
ATOM 1555 N N . ASP A 1 183 ? 4.369 -1.020 -27.432 1.00 43.47 183 ASP A N 1
ATOM 1556 C CA . ASP A 1 183 ? 3.621 0.164 -27.874 1.00 43.47 183 ASP A CA 1
ATOM 1557 C C . ASP A 1 183 ? 4.419 1.103 -28.811 1.00 43.47 183 ASP A C 1
ATOM 1559 O O . ASP A 1 183 ? 3.855 2.072 -29.312 1.00 43.47 183 ASP A O 1
ATOM 1563 N N . GLU A 1 184 ? 5.708 0.842 -29.087 1.00 43.31 184 GLU A N 1
ATOM 1564 C CA . GLU A 1 184 ? 6.509 1.615 -30.067 1.00 43.31 184 GLU A CA 1
ATOM 1565 C C . GLU A 1 184 ? 6.536 0.992 -31.483 1.00 43.31 184 GLU A C 1
ATOM 1567 O O . GLU A 1 184 ? 7.229 1.502 -32.362 1.00 43.31 184 GLU A O 1
ATOM 1572 N N . LEU A 1 185 ? 5.791 -0.093 -31.740 1.00 36.94 185 LEU A N 1
ATOM 1573 C CA . LEU A 1 185 ? 5.788 -0.799 -33.037 1.00 36.94 185 LEU A CA 1
ATOM 1574 C C . LEU A 1 185 ? 4.541 -0.575 -33.920 1.00 36.94 185 LEU A C 1
ATOM 1576 O O . LEU A 1 185 ? 4.316 -1.362 -34.842 1.00 36.94 185 LEU A O 1
ATOM 1580 N N . ILE A 1 186 ? 3.757 0.488 -33.695 1.00 34.66 186 ILE A N 1
ATOM 1581 C CA . ILE A 1 186 ? 2.688 0.916 -34.625 1.00 34.66 186 ILE A CA 1
ATOM 1582 C C . ILE A 1 186 ? 2.866 2.381 -35.015 1.00 34.66 186 ILE A C 1
ATOM 1584 O O . ILE A 1 186 ? 2.909 3.233 -34.101 1.00 34.66 186 ILE A O 1
#

pLDDT: mean 73.55, std 13.43, range [34.66, 89.81]

Radius of gyration: 20.03 Å; chains: 1; bounding box: 45×40×63 Å

Organism: NCBI:txid515440

Sequence (186 aa):
MNTSINLDNNQKITIKKLLLNYFKNEKINKITFRKEIVYLKSSEKNLKIIIKNLEEYNCDYYLKIKNNWELQKNINLLDSKRNKHKKGALNLNKMDIERLKRGVSRYIKAKSNFLKRKEFIIEISNNQINIDFYLDDYFIIEVLDQELKSCILYINDKKESEGDFDHIMFNLDIYFSKKYFSDELI